Protein AF-K1S0N9-F1 (afdb_monomer)

Sequence (231 aa):
MTNVKKFTAKVTALLLALSLALLSVPQVSFTVFADDDLGSVRVIVENTTFTEAVSGGEAPAWTGTKVDKWVSLDKTSSAMTCIKDAIESSGFTQLGADDGYISEIAGLAAFDGGSMSGWMGTLNDWFTNEGLTAYTVANGKLASGDEIRMQYTVDWGADLGNDWSGTDTSLKAISSDYGTLSPEFSAKTYNYTLTVPFGTKSINFRPTALNKKFKTVSKIGDKTLSLTKPT

Solvent-accessible surface area (backbone atoms only — not comparable to full-atom values): 13428 Å² total; per-residue (Å²): 126,70,68,60,59,57,51,52,52,53,52,53,51,51,53,52,52,51,56,57,54,68,70,68,55,79,82,75,77,75,76,71,70,73,71,74,83,50,48,32,29,39,37,34,33,34,23,82,63,45,77,58,52,47,95,95,51,57,58,54,68,60,62,46,74,80,42,80,43,76,38,76,44,51,74,83,36,22,52,35,54,46,47,48,50,49,40,48,78,67,77,41,54,73,38,41,51,92,78,60,49,55,48,28,50,62,80,39,44,46,41,60,58,37,96,46,17,31,67,44,62,25,55,47,55,10,49,59,97,58,60,47,63,77,25,17,38,75,77,65,68,35,57,49,19,40,40,36,36,42,33,43,24,49,48,80,33,43,85,74,32,37,44,93,86,62,83,62,79,49,53,66,46,72,47,56,82,62,54,52,62,42,64,73,87,48,79,89,61,90,74,73,46,71,56,60,66,90,85,71,85,79,77,42,76,50,62,32,37,50,22,15,65,42,75,61,84,52,65,63,86,92,44,73,63,63,45,68,83,86,128

Radius of gyration: 27.65 Å; Cα contacts (8 Å, |Δi|>4): 414; chains: 1; bounding box: 89×51×69 Å

pLDDT: mean 88.98, std 15.89, range [45.59, 98.88]

Nearest PDB structures (foldseek):
  4a90-assembly1_A  TM=3.275E-01  e=1.365E+00  Mus musculus
  4a6q-assembly1_A  TM=3.449E-01  e=1.283E+00  Mus musculus
  6tmg-assembly1_o  TM=2.961E-01  e=6.059E+00  Toxoplasma gondii GT1

Structure (mmCIF, N/CA/C/O backbone):
data_AF-K1S0N9-F1
#
_entry.id   AF-K1S0N9-F1
#
loop_
_atom_site.group_PDB
_atom_site.id
_atom_site.type_symbol
_atom_site.label_atom_id
_atom_site.label_alt_id
_atom_site.label_comp_id
_atom_site.label_asym_id
_atom_site.label_entity_id
_atom_site.label_seq_id
_atom_site.pdbx_PDB_ins_code
_atom_site.Cartn_x
_atom_site.Cartn_y
_atom_site.Cartn_z
_atom_site.occupancy
_atom_site.B_iso_or_equiv
_atom_site.auth_seq_id
_atom_site.auth_comp_id
_atom_site.auth_asym_id
_atom_site.auth_atom_id
_atom_site.pdbx_PDB_model_num
ATOM 1 N N . MET A 1 1 ? -66.044 -27.863 -45.704 1.00 52.34 1 MET A N 1
ATOM 2 C CA . MET A 1 1 ? -65.797 -27.71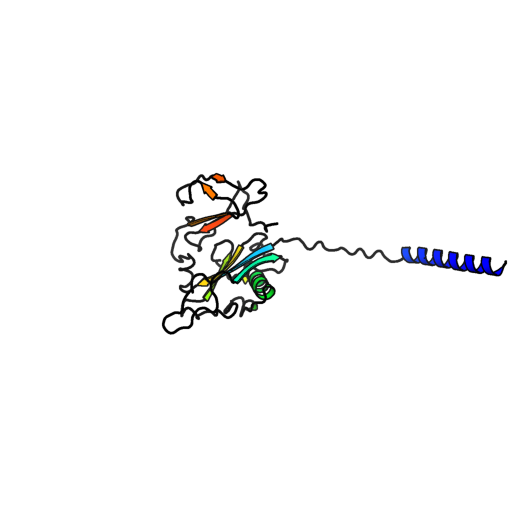9 -44.244 1.00 52.34 1 MET A CA 1
ATOM 3 C C . MET A 1 1 ? -64.956 -28.848 -43.619 1.00 52.34 1 MET A C 1
ATOM 5 O O . MET A 1 1 ? -64.531 -28.714 -42.479 1.00 52.34 1 MET A O 1
ATOM 9 N N . THR A 1 2 ? -64.651 -29.935 -44.337 1.00 53.44 2 THR A N 1
ATOM 10 C CA . THR A 1 2 ? -63.992 -31.143 -43.790 1.00 53.44 2 THR A CA 1
ATOM 11 C C . THR A 1 2 ? -62.460 -31.058 -43.705 1.00 53.44 2 THR A C 1
ATOM 13 O O . THR A 1 2 ? -61.864 -31.650 -42.809 1.00 53.44 2 THR A O 1
ATOM 16 N N . ASN A 1 3 ? -61.814 -30.289 -44.592 1.00 47.12 3 ASN A N 1
ATOM 17 C CA . ASN A 1 3 ? -60.349 -30.153 -44.626 1.00 47.12 3 ASN A CA 1
ATOM 18 C C . ASN A 1 3 ? -59.791 -29.231 -43.529 1.00 47.12 3 ASN A C 1
ATOM 20 O O . ASN A 1 3 ? -58.724 -29.509 -42.992 1.00 47.12 3 ASN A O 1
ATOM 24 N N . VAL A 1 4 ? -60.540 -28.198 -43.125 1.00 49.84 4 VAL A N 1
ATOM 25 C CA . VAL A 1 4 ? -60.121 -27.261 -42.066 1.00 49.84 4 VAL A CA 1
ATOM 26 C C . VAL A 1 4 ? -60.069 -27.963 -40.704 1.00 49.84 4 VAL A C 1
ATOM 28 O O . VAL A 1 4 ? -59.056 -27.879 -40.023 1.00 49.84 4 VAL A O 1
ATOM 31 N N . LYS A 1 5 ? -61.084 -28.773 -40.356 1.00 46.25 5 LYS A N 1
ATOM 32 C CA . LYS A 1 5 ? -61.108 -29.537 -39.090 1.00 46.25 5 LYS A CA 1
ATOM 33 C C . LYS A 1 5 ? -59.943 -30.530 -38.955 1.00 46.25 5 LYS A C 1
ATOM 35 O O . LYS A 1 5 ? -59.403 -30.686 -37.864 1.00 46.25 5 LYS A O 1
ATOM 40 N N . LYS A 1 6 ? -59.527 -31.180 -40.053 1.00 47.53 6 LYS A N 1
ATOM 41 C CA . LYS A 1 6 ? -58.373 -32.103 -40.056 1.00 47.53 6 LYS A CA 1
ATOM 42 C C . LYS A 1 6 ? -57.036 -31.374 -39.894 1.00 47.53 6 LYS A C 1
ATOM 44 O O . LYS A 1 6 ? -56.119 -31.941 -39.308 1.00 47.53 6 LYS A O 1
ATOM 49 N N . PHE A 1 7 ? -56.923 -30.144 -40.395 1.00 48.94 7 PHE A N 1
ATOM 50 C CA . PHE A 1 7 ? -55.716 -29.330 -40.249 1.00 48.94 7 PHE A CA 1
ATOM 51 C C . PHE A 1 7 ? -55.567 -28.818 -38.812 1.00 48.94 7 PHE A C 1
ATOM 53 O O . PHE A 1 7 ? -54.507 -28.981 -38.215 1.00 48.94 7 PHE A O 1
ATOM 60 N N . THR A 1 8 ? -56.651 -28.317 -38.210 1.00 52.59 8 THR A N 1
ATOM 61 C CA . THR A 1 8 ? -56.647 -27.865 -36.811 1.00 52.59 8 THR A CA 1
ATOM 62 C C . THR A 1 8 ? -56.313 -29.011 -35.855 1.00 52.59 8 THR A C 1
ATOM 64 O O . THR A 1 8 ? -55.439 -28.850 -35.016 1.00 52.59 8 THR A O 1
ATOM 67 N N . ALA A 1 9 ? -56.896 -30.203 -36.044 1.00 53.75 9 ALA A N 1
ATOM 68 C CA . ALA A 1 9 ? -56.598 -31.368 -35.205 1.00 53.75 9 ALA A CA 1
ATOM 69 C C . ALA A 1 9 ? -55.127 -31.829 -35.287 1.00 53.75 9 ALA A C 1
ATOM 71 O O . ALA A 1 9 ? -54.550 -32.219 -34.273 1.00 53.75 9 ALA A O 1
ATOM 72 N N . LYS A 1 10 ? -54.494 -31.748 -36.470 1.00 52.75 10 LYS A N 1
ATOM 73 C CA . LYS A 1 10 ? -53.063 -32.068 -36.639 1.00 52.75 10 LYS A CA 1
ATOM 74 C C . LYS A 1 10 ? -52.154 -31.041 -35.962 1.00 52.75 10 LYS A C 1
ATOM 76 O O . LYS A 1 10 ? -51.153 -31.430 -35.372 1.00 52.75 10 LYS A O 1
ATOM 81 N N . VAL A 1 11 ? -52.514 -29.758 -36.005 1.00 54.47 11 VAL A N 1
ATOM 82 C CA . VAL A 1 11 ? -51.757 -28.677 -35.351 1.00 54.47 11 VAL A CA 1
ATOM 83 C C . VAL A 1 11 ? -51.885 -28.760 -33.826 1.00 54.47 11 VAL A C 1
ATOM 85 O O . VAL A 1 11 ? -50.883 -28.636 -33.129 1.00 54.47 11 VAL A O 1
ATOM 88 N N . THR A 1 12 ? -53.075 -29.062 -33.294 1.00 54.59 12 THR A N 1
ATOM 89 C CA . THR A 1 12 ? -53.274 -29.236 -31.844 1.00 54.59 12 THR A CA 1
ATOM 90 C C . THR A 1 12 ? -52.551 -30.475 -31.306 1.00 54.59 12 THR A C 1
ATOM 92 O O . THR A 1 12 ? -51.966 -30.412 -30.229 1.00 54.59 12 THR A O 1
ATOM 95 N N . ALA A 1 13 ? -52.518 -31.580 -32.063 1.00 56.56 13 ALA A N 1
ATOM 96 C CA . ALA A 1 13 ? -51.754 -32.772 -31.687 1.00 56.56 13 ALA A CA 1
ATOM 97 C C . ALA A 1 13 ? -50.234 -32.529 -31.707 1.00 56.56 13 ALA A C 1
ATOM 99 O O . ALA A 1 13 ? -49.529 -33.012 -30.824 1.00 56.56 13 ALA A O 1
ATOM 100 N N . LEU A 1 14 ? -49.732 -31.745 -32.670 1.00 52.19 14 LEU A N 1
ATOM 101 C CA . LEU A 1 14 ? -48.314 -31.382 -32.741 1.00 52.19 14 LEU A CA 1
ATOM 102 C C . LEU A 1 14 ? -47.906 -30.451 -31.586 1.00 52.19 14 LEU A C 1
ATOM 104 O O . LEU A 1 14 ? -46.840 -30.633 -31.011 1.00 52.19 14 LEU A O 1
ATOM 108 N N . LEU A 1 15 ? -48.775 -29.509 -31.199 1.00 56.34 15 LEU A N 1
ATOM 109 C CA . LEU A 1 15 ? -48.573 -28.631 -30.038 1.00 56.34 15 LEU A CA 1
ATOM 110 C C . LEU A 1 15 ? -48.583 -29.398 -28.707 1.00 56.34 15 LEU A C 1
ATOM 112 O O . LEU A 1 15 ? -47.758 -29.103 -27.846 1.00 56.34 15 LEU A O 1
ATOM 116 N N . LEU A 1 16 ? -49.455 -30.403 -28.550 1.00 56.66 16 LEU A N 1
ATOM 117 C CA . LEU A 1 16 ? -49.441 -31.276 -27.368 1.00 56.66 16 LEU A CA 1
ATOM 118 C C . LEU A 1 16 ? -48.193 -32.172 -27.327 1.00 56.66 16 LEU A C 1
ATOM 120 O O . LEU A 1 16 ? -47.609 -32.372 -26.268 1.00 56.66 16 LEU A O 1
ATOM 124 N N . ALA A 1 17 ? -47.760 -32.707 -28.471 1.00 56.28 17 ALA A N 1
ATOM 125 C CA . ALA A 1 17 ? -46.551 -33.527 -28.538 1.00 56.28 17 ALA A CA 1
ATOM 126 C C . ALA A 1 17 ? -45.282 -32.708 -28.239 1.00 56.28 17 ALA A C 1
ATOM 128 O O . ALA A 1 17 ? -44.379 -33.201 -27.567 1.00 56.28 17 ALA A O 1
ATOM 129 N N . LEU A 1 18 ? -45.230 -31.444 -28.679 1.00 53.56 18 LEU A N 1
ATOM 130 C CA . LEU A 1 18 ? -44.115 -30.543 -28.387 1.00 53.56 18 LEU A CA 1
ATOM 131 C C . LEU A 1 18 ? -44.089 -30.126 -26.907 1.00 53.56 18 LEU A C 1
ATOM 133 O O . LEU A 1 18 ? -43.013 -30.062 -26.317 1.00 53.56 18 LEU A O 1
ATOM 137 N N . SER A 1 19 ? -45.253 -29.903 -26.282 1.00 58.25 19 SER A N 1
ATOM 138 C CA . SER A 1 19 ? -45.329 -29.568 -24.853 1.00 58.25 19 SER A CA 1
ATOM 139 C C . SER A 1 19 ? -44.958 -30.745 -23.944 1.00 58.25 19 SER A C 1
ATOM 141 O O . SER A 1 19 ? -44.309 -30.538 -22.922 1.00 58.25 19 SER A O 1
ATOM 143 N N . LEU A 1 20 ? -45.280 -31.981 -24.340 1.00 58.00 20 LEU A N 1
ATOM 144 C CA . LEU A 1 20 ? -44.835 -33.198 -23.650 1.00 58.00 20 LEU A CA 1
ATOM 145 C C . LEU A 1 20 ? -43.327 -33.464 -23.832 1.00 58.00 20 LEU A C 1
ATOM 147 O O . LEU A 1 20 ? -42.682 -33.926 -22.895 1.00 58.00 20 LEU A O 1
ATOM 151 N N . ALA A 1 21 ? -42.741 -33.119 -24.984 1.00 57.09 21 ALA A N 1
ATOM 152 C CA . ALA A 1 21 ? -41.298 -33.252 -25.226 1.00 57.09 21 ALA A CA 1
ATOM 153 C C . ALA A 1 21 ? -40.448 -32.213 -24.460 1.00 57.09 21 ALA A C 1
ATOM 155 O O . ALA A 1 21 ? -39.313 -32.496 -24.080 1.00 57.09 21 ALA A O 1
ATOM 156 N N . LEU A 1 22 ? -40.998 -31.027 -24.172 1.00 55.34 22 LEU A N 1
ATOM 157 C CA . LEU A 1 22 ? -40.361 -30.009 -23.320 1.00 55.34 22 LEU A CA 1
ATOM 158 C C . LEU A 1 22 ? -40.337 -30.393 -21.828 1.00 55.34 22 LEU A C 1
ATOM 160 O O . LEU A 1 22 ? -39.560 -29.827 -21.066 1.00 55.34 22 LEU A O 1
ATOM 164 N N . LEU A 1 23 ? -41.151 -31.367 -21.407 1.00 53.59 23 LEU A N 1
ATOM 165 C CA . LEU A 1 23 ? -41.141 -31.916 -20.045 1.00 53.59 23 LEU A CA 1
ATOM 166 C C . LEU A 1 23 ? -40.140 -33.072 -19.873 1.00 53.59 23 LEU A C 1
ATOM 168 O O . LEU A 1 23 ? -39.855 -33.456 -18.742 1.00 53.59 23 LEU A O 1
ATOM 172 N N . SER A 1 24 ? -39.594 -33.621 -20.968 1.00 53.09 24 SER A N 1
ATOM 173 C CA . SER A 1 24 ? -38.631 -34.733 -20.942 1.00 53.09 24 SER A CA 1
ATOM 174 C C . SER A 1 24 ? -37.174 -34.304 -21.127 1.00 53.09 24 SER A C 1
ATOM 176 O O . SER A 1 24 ? -36.305 -35.164 -21.271 1.00 53.09 24 SER A O 1
ATOM 178 N N . VAL A 1 25 ? -36.882 -33.000 -21.154 1.00 61.53 25 VAL A N 1
ATOM 179 C CA . VAL A 1 25 ? -35.494 -32.534 -21.067 1.00 61.53 25 VAL A CA 1
ATOM 180 C C . VAL A 1 25 ? -35.052 -32.746 -19.618 1.00 61.53 25 VAL A C 1
ATOM 182 O O . VAL A 1 25 ? -35.728 -32.230 -18.721 1.00 61.53 25 VAL A O 1
ATOM 185 N N . PRO A 1 26 ? -33.973 -33.502 -19.341 1.00 53.41 26 PRO A N 1
ATOM 186 C CA . PRO A 1 26 ? -33.430 -33.557 -17.993 1.00 53.41 26 PRO A CA 1
ATOM 187 C C . PRO A 1 26 ? -33.189 -32.119 -17.537 1.00 53.41 26 PRO A C 1
ATOM 189 O O . PRO A 1 26 ? -32.519 -31.353 -18.230 1.00 53.41 26 PRO A O 1
ATOM 192 N N . GLN A 1 27 ? -33.797 -31.741 -16.411 1.00 55.78 27 GLN A N 1
ATOM 193 C CA . GLN A 1 27 ? -33.514 -30.477 -15.747 1.00 55.78 27 GLN A CA 1
ATOM 194 C C . GLN A 1 27 ? -32.028 -30.507 -15.392 1.00 55.78 27 GLN A C 1
ATOM 196 O O . GLN A 1 27 ? -31.623 -31.125 -14.409 1.00 55.78 27 GLN A O 1
ATOM 201 N N . VAL A 1 28 ? -31.196 -29.918 -16.247 1.00 50.00 28 VAL A N 1
ATOM 202 C CA . VAL A 1 28 ? -29.805 -29.646 -15.914 1.00 50.00 28 VAL A CA 1
ATOM 203 C C . VAL A 1 28 ? -29.875 -28.571 -14.846 1.00 50.00 28 VAL A C 1
ATOM 205 O O . VAL A 1 28 ? -30.099 -27.398 -15.137 1.00 50.00 28 VAL A O 1
ATOM 208 N N . SER A 1 29 ? -29.775 -28.993 -13.590 1.00 52.91 29 SER A N 1
ATOM 209 C CA . SER A 1 29 ? -29.525 -28.086 -12.486 1.00 52.91 29 SER A CA 1
ATOM 210 C C . SER A 1 29 ? -28.189 -27.418 -12.772 1.00 52.91 29 SER A C 1
ATOM 212 O O . SER A 1 29 ? -27.131 -27.991 -12.520 1.00 52.91 29 SER A O 1
ATOM 214 N N . PHE A 1 30 ? -28.221 -26.214 -13.335 1.00 45.59 30 PHE A N 1
ATOM 215 C CA . PHE A 1 30 ? -27.086 -25.320 -13.231 1.00 45.59 30 PHE A CA 1
ATOM 216 C C . PHE A 1 30 ? -27.007 -24.946 -11.756 1.00 45.59 30 PHE A C 1
ATOM 218 O O . PHE A 1 30 ? -27.681 -24.028 -11.294 1.00 45.59 30 PHE A O 1
ATOM 225 N N . THR A 1 31 ? -26.213 -25.685 -10.987 1.00 46.66 31 THR A N 1
ATOM 226 C CA . THR A 1 31 ? -25.586 -25.095 -9.813 1.00 46.66 31 THR A CA 1
ATOM 227 C C . THR A 1 31 ? -24.736 -23.954 -10.346 1.00 46.66 31 THR A C 1
ATOM 229 O O . THR A 1 31 ? -23.607 -24.153 -10.787 1.00 46.66 31 THR A O 1
ATOM 232 N N . VAL A 1 32 ? -25.315 -22.755 -10.366 1.00 45.84 32 VAL A N 1
ATOM 233 C CA . VAL A 1 32 ? -24.531 -21.535 -10.258 1.00 45.84 32 VAL A CA 1
ATOM 234 C C . VAL A 1 32 ? -23.839 -21.699 -8.917 1.00 45.84 32 VAL A C 1
ATOM 236 O O . VAL A 1 32 ? -24.478 -21.591 -7.871 1.00 45.84 32 VAL A O 1
ATOM 239 N N . PHE A 1 33 ? -22.570 -22.102 -8.938 1.00 47.72 33 PHE A N 1
ATOM 240 C CA . PHE A 1 33 ? -21.731 -21.905 -7.773 1.00 47.72 33 PHE A CA 1
ATOM 241 C C . PHE A 1 33 ? -21.847 -20.413 -7.494 1.00 47.72 33 PHE A C 1
ATOM 243 O O . PHE A 1 33 ? -21.511 -19.605 -8.361 1.00 47.72 33 PHE A O 1
ATOM 250 N N . ALA A 1 34 ? -22.442 -20.049 -6.356 1.00 49.78 34 ALA A N 1
ATOM 251 C CA . ALA A 1 34 ? -22.190 -18.730 -5.821 1.00 49.78 34 ALA A CA 1
ATOM 252 C C . ALA A 1 34 ? -20.666 -18.642 -5.792 1.00 49.78 34 ALA A C 1
ATOM 254 O O . ALA A 1 34 ? -20.026 -19.475 -5.146 1.00 49.78 34 ALA A O 1
ATOM 255 N N . ASP A 1 35 ? -20.101 -17.759 -6.613 1.00 56.41 35 ASP A N 1
ATOM 256 C CA . ASP A 1 35 ? -18.725 -17.347 -6.412 1.00 56.41 35 ASP A CA 1
ATOM 257 C C . ASP A 1 35 ? -18.673 -16.974 -4.934 1.00 56.41 35 ASP A C 1
ATOM 259 O O . ASP A 1 35 ? -19.544 -16.226 -4.470 1.00 56.41 35 ASP A O 1
ATOM 263 N N . ASP A 1 36 ? -17.813 -17.639 -4.161 1.00 70.62 36 ASP A N 1
ATOM 264 C CA . ASP A 1 36 ? -17.685 -17.276 -2.758 1.00 70.62 36 ASP A CA 1
ATOM 265 C C . ASP A 1 36 ? -17.314 -15.793 -2.808 1.00 70.62 36 ASP A C 1
ATOM 267 O O . ASP A 1 36 ? -16.261 -15.461 -3.341 1.00 70.62 36 ASP A O 1
ATOM 271 N N . ASP A 1 37 ? -18.202 -14.890 -2.383 1.00 87.00 37 ASP A N 1
ATOM 272 C CA . ASP A 1 37 ? -17.884 -13.465 -2.365 1.00 87.00 37 ASP A CA 1
ATOM 273 C C . ASP A 1 37 ? -16.821 -13.280 -1.283 1.00 87.00 37 ASP A C 1
ATOM 275 O O . ASP A 1 37 ? -17.114 -13.101 -0.099 1.00 87.00 37 ASP A O 1
ATOM 279 N N . LEU A 1 38 ? -15.561 -13.428 -1.692 1.00 93.94 38 LEU A N 1
ATOM 280 C CA . LEU A 1 38 ? -14.392 -13.292 -0.835 1.00 93.94 38 LEU A CA 1
ATOM 281 C C . LEU A 1 38 ? -14.082 -11.820 -0.561 1.00 93.94 38 LEU A C 1
ATOM 283 O O . LEU A 1 38 ? -13.099 -11.523 0.117 1.00 93.94 38 LEU A O 1
ATOM 287 N N . GLY A 1 39 ? -14.917 -10.906 -1.065 1.00 95.62 39 GLY A N 1
ATOM 288 C CA . GLY A 1 39 ? -14.776 -9.474 -0.936 1.00 95.62 39 GLY A CA 1
ATOM 289 C C . GLY A 1 39 ? -13.633 -8.925 -1.779 1.00 95.62 39 GLY A C 1
ATOM 290 O O . GLY A 1 39 ? -13.356 -9.376 -2.890 1.00 95.62 39 GLY A O 1
ATOM 291 N N . SER A 1 40 ? -12.987 -7.881 -1.270 1.00 97.56 40 SER A N 1
ATOM 292 C CA . SER A 1 40 ? -11.972 -7.145 -2.024 1.00 97.56 40 SER A CA 1
ATOM 293 C C . SER A 1 40 ? -10.927 -6.530 -1.111 1.00 97.56 40 SER A C 1
ATOM 295 O O . SER A 1 40 ? -11.228 -6.196 0.035 1.00 97.56 40 SER A O 1
ATOM 297 N N . VAL A 1 41 ? -9.729 -6.322 -1.642 1.00 98.62 41 VAL A N 1
ATOM 298 C CA . VAL A 1 41 ? -8.647 -5.571 -0.993 1.00 98.62 41 VAL A CA 1
ATOM 299 C C . VAL A 1 41 ? -8.489 -4.214 -1.650 1.00 98.62 41 VAL A C 1
ATOM 301 O O . VAL A 1 41 ? -8.826 -4.045 -2.823 1.00 98.62 41 VAL A O 1
ATOM 304 N N . ARG A 1 42 ? -7.970 -3.236 -0.914 1.00 98.44 42 ARG A N 1
ATOM 305 C CA . ARG A 1 42 ? -7.602 -1.937 -1.478 1.00 98.44 42 ARG A CA 1
ATOM 306 C C . ARG A 1 42 ? -6.122 -1.950 -1.825 1.00 98.44 42 ARG A C 1
ATOM 308 O O . ARG A 1 42 ? -5.298 -2.172 -0.948 1.00 98.44 42 ARG A O 1
ATOM 315 N N . VAL A 1 43 ? -5.783 -1.690 -3.079 1.00 98.88 43 VAL A N 1
ATOM 316 C CA . VAL A 1 43 ? -4.405 -1.584 -3.556 1.00 98.88 43 VAL A CA 1
ATOM 317 C C . VAL A 1 43 ? -4.089 -0.132 -3.873 1.00 98.88 43 VAL A C 1
ATOM 319 O O . VAL A 1 43 ? -4.806 0.505 -4.645 1.00 98.88 43 VAL A O 1
ATOM 322 N N . ILE A 1 44 ? -2.996 0.369 -3.306 1.00 98.81 44 ILE A N 1
ATOM 323 C CA . ILE A 1 44 ? -2.464 1.705 -3.570 1.00 98.81 44 ILE A CA 1
ATOM 324 C C . ILE A 1 44 ? -1.050 1.566 -4.131 1.00 98.81 44 ILE A C 1
ATOM 326 O O . ILE A 1 44 ? -0.233 0.817 -3.600 1.00 98.81 44 ILE A O 1
ATOM 330 N N . VAL A 1 45 ? -0.757 2.298 -5.201 1.00 98.88 45 VAL A N 1
ATOM 331 C CA . VAL A 1 45 ? 0.579 2.403 -5.792 1.00 98.88 45 VAL A CA 1
ATOM 332 C C . VAL A 1 45 ? 0.985 3.866 -5.785 1.00 98.88 45 VAL A C 1
ATOM 334 O O . VAL A 1 45 ? 0.290 4.700 -6.371 1.00 98.88 45 VAL A O 1
ATOM 337 N N . GLU A 1 46 ? 2.092 4.189 -5.124 1.00 98.75 46 GLU A N 1
ATOM 338 C CA . GLU A 1 46 ? 2.496 5.574 -4.894 1.00 98.75 46 GLU A CA 1
ATOM 339 C C . GLU A 1 46 ? 4.014 5.789 -4.914 1.00 98.75 46 GLU A C 1
ATOM 341 O O . GLU A 1 46 ? 4.804 4.918 -4.554 1.00 98.75 46 GLU A O 1
ATOM 346 N N . ASN A 1 47 ? 4.405 6.993 -5.325 1.00 98.62 47 ASN A N 1
ATOM 347 C CA . ASN A 1 47 ? 5.759 7.517 -5.243 1.00 98.62 47 ASN A CA 1
ATOM 348 C C . ASN A 1 47 ? 5.694 8.895 -4.580 1.00 98.62 47 ASN A C 1
ATOM 350 O O . ASN A 1 47 ? 5.398 9.906 -5.220 1.00 98.62 47 ASN A O 1
ATOM 354 N N . THR A 1 48 ? 5.932 8.922 -3.276 1.00 97.56 48 THR A N 1
ATOM 355 C CA . THR A 1 48 ? 5.906 10.142 -2.457 1.00 97.56 48 THR A CA 1
ATOM 356 C C . THR A 1 48 ? 7.284 10.510 -1.908 1.00 97.56 48 THR A C 1
ATOM 358 O O . THR A 1 48 ? 7.419 11.555 -1.277 1.00 97.56 48 THR A O 1
ATOM 361 N N . THR A 1 49 ? 8.296 9.675 -2.159 1.00 97.38 49 THR A N 1
ATOM 362 C CA . THR A 1 49 ? 9.660 9.800 -1.623 1.00 97.38 49 THR A CA 1
ATOM 363 C C . THR A 1 49 ? 10.647 10.285 -2.682 1.00 97.38 49 THR A C 1
ATOM 365 O O . THR A 1 49 ? 11.463 11.159 -2.403 1.00 97.38 49 THR A O 1
ATOM 368 N N . PHE A 1 50 ? 10.545 9.786 -3.918 1.00 97.44 50 PHE A N 1
ATOM 369 C CA . PHE A 1 50 ? 11.364 10.228 -5.041 1.00 97.44 50 PHE A CA 1
ATOM 370 C C . PHE A 1 50 ? 10.612 11.304 -5.823 1.00 97.44 50 PHE A C 1
ATOM 372 O O . PHE A 1 50 ? 9.853 11.000 -6.741 1.00 97.44 50 PHE A O 1
ATOM 379 N N . THR A 1 51 ? 10.765 12.567 -5.421 1.00 96.31 51 THR A N 1
ATOM 380 C CA . THR A 1 51 ? 9.970 13.688 -5.960 1.00 96.31 51 THR A CA 1
ATOM 381 C C . THR A 1 51 ? 10.729 14.615 -6.904 1.00 96.31 51 THR A C 1
ATOM 383 O O . THR A 1 51 ? 10.115 15.439 -7.577 1.00 96.31 51 THR A O 1
ATOM 386 N N . GLU A 1 52 ? 12.049 14.493 -6.961 1.00 93.50 52 GLU A N 1
ATOM 387 C CA . GLU A 1 52 ? 12.938 15.316 -7.778 1.00 93.50 52 GLU A CA 1
ATOM 388 C C . GLU A 1 52 ? 14.136 14.490 -8.244 1.00 93.50 52 GLU A C 1
ATOM 390 O O . GLU A 1 52 ? 14.404 13.430 -7.688 1.00 93.50 52 GLU A O 1
ATOM 395 N N . ALA A 1 53 ? 14.843 14.962 -9.270 1.00 91.00 53 ALA A N 1
ATOM 396 C CA . ALA A 1 53 ? 16.009 14.264 -9.799 1.00 91.00 53 ALA A CA 1
ATOM 397 C C . ALA A 1 53 ? 17.123 14.139 -8.748 1.00 91.00 53 ALA A C 1
ATOM 399 O O . ALA A 1 53 ? 17.455 15.102 -8.053 1.00 91.00 53 ALA A O 1
ATOM 400 N N . VAL A 1 54 ? 17.757 12.966 -8.685 1.00 84.06 54 VAL A N 1
ATOM 401 C CA . VAL A 1 54 ? 19.010 12.798 -7.940 1.00 84.06 54 VAL A CA 1
ATOM 402 C C . VAL A 1 54 ? 20.169 13.451 -8.699 1.00 84.06 54 VAL A C 1
ATOM 404 O O . VAL A 1 54 ? 20.122 13.607 -9.917 1.00 84.06 54 VAL A O 1
ATOM 407 N N . SER A 1 55 ? 21.234 13.844 -7.996 1.00 83.00 55 SER A N 1
ATOM 408 C CA . SER A 1 55 ? 22.396 14.484 -8.630 1.00 83.00 55 SER A CA 1
ATOM 409 C C . SER A 1 55 ? 22.995 13.596 -9.729 1.00 83.00 55 SER A C 1
ATOM 411 O O . SER A 1 55 ? 23.508 12.514 -9.446 1.00 83.00 55 SER A O 1
ATOM 413 N N . GLY A 1 56 ? 22.928 14.062 -10.980 1.00 80.06 56 GLY A N 1
ATOM 414 C CA . GLY A 1 56 ? 23.397 13.315 -12.151 1.00 80.06 56 GLY A CA 1
ATOM 415 C C . GLY A 1 56 ? 22.447 12.217 -12.650 1.00 80.06 56 GLY A C 1
ATOM 416 O O . GLY A 1 56 ? 22.851 11.449 -13.520 1.00 80.06 56 GLY A O 1
ATOM 417 N N . GLY A 1 57 ? 21.224 12.136 -12.118 1.00 84.56 57 GLY A N 1
ATOM 418 C CA . GLY A 1 57 ? 20.157 11.251 -12.586 1.00 84.56 57 GLY A CA 1
ATOM 419 C C . GLY A 1 57 ? 18.978 12.012 -13.194 1.00 84.56 57 GLY A C 1
ATOM 420 O O . GLY A 1 57 ? 18.962 13.243 -13.247 1.00 84.56 57 GLY A O 1
ATOM 421 N N . GLU A 1 58 ? 17.987 11.255 -13.653 1.00 89.25 58 GLU A N 1
ATOM 422 C CA . GLU A 1 58 ? 16.742 11.786 -14.207 1.00 89.25 58 GLU A CA 1
ATOM 423 C C . GLU A 1 58 ? 15.709 12.049 -1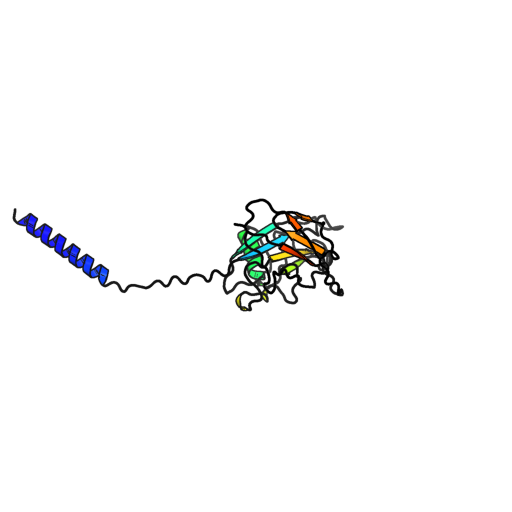3.102 1.00 89.25 58 GLU A C 1
ATOM 425 O O . GLU A 1 58 ? 15.788 11.515 -11.993 1.00 89.25 58 GLU A O 1
ATOM 430 N N . ALA A 1 59 ? 14.723 12.895 -13.403 1.00 95.38 59 ALA A N 1
ATOM 431 C CA . ALA A 1 59 ? 13.550 13.056 -12.550 1.00 95.38 59 ALA A CA 1
ATOM 432 C C . ALA A 1 59 ? 12.699 11.767 -12.550 1.00 95.38 59 ALA A C 1
ATOM 434 O O . ALA A 1 59 ? 12.707 11.034 -13.542 1.00 95.38 59 ALA A O 1
ATOM 435 N N . PRO A 1 60 ? 11.919 11.497 -11.484 1.00 97.25 60 PRO A N 1
ATOM 436 C CA . PRO A 1 60 ? 10.999 10.363 -11.463 1.00 97.25 60 PRO A CA 1
ATOM 437 C C . PRO A 1 60 ? 10.025 10.414 -12.645 1.00 97.25 60 PRO A C 1
ATOM 439 O O . PRO A 1 60 ? 9.463 11.469 -12.949 1.00 97.25 60 PRO A O 1
ATOM 442 N N . ALA A 1 61 ? 9.729 9.258 -13.245 1.00 97.81 61 ALA A N 1
ATOM 443 C CA . ALA A 1 61 ? 8.738 9.160 -14.320 1.00 97.81 61 ALA A CA 1
ATOM 444 C C . ALA A 1 61 ? 7.342 9.667 -13.903 1.00 97.81 61 ALA A C 1
ATOM 446 O O . ALA A 1 61 ? 6.544 10.090 -14.742 1.00 97.81 61 ALA A O 1
ATOM 447 N N . TRP A 1 62 ? 7.025 9.613 -12.606 1.00 98.44 62 TRP A N 1
ATOM 448 C CA . TRP A 1 62 ? 5.807 10.163 -12.019 1.00 98.44 62 TRP A CA 1
ATOM 449 C C . TRP A 1 62 ? 5.940 10.288 -10.495 1.00 98.44 62 TRP A C 1
ATOM 451 O O . TRP A 1 62 ? 6.726 9.578 -9.874 1.00 98.44 62 TRP A O 1
ATOM 461 N N . THR A 1 63 ? 5.135 11.160 -9.886 1.00 98.38 63 THR A N 1
ATOM 462 C CA . THR A 1 63 ? 5.037 11.349 -8.427 1.00 98.38 63 THR A CA 1
ATOM 463 C C . THR A 1 63 ? 3.576 11.270 -7.971 1.00 98.38 63 THR A C 1
ATOM 465 O O . THR A 1 63 ? 2.652 11.320 -8.787 1.00 98.38 63 THR A O 1
ATOM 468 N N . GLY A 1 64 ? 3.352 11.133 -6.664 1.00 98.50 64 GLY A N 1
ATOM 469 C CA . GLY A 1 64 ? 2.025 11.029 -6.058 1.00 98.50 64 GLY A CA 1
ATOM 470 C C . GLY A 1 64 ? 1.440 9.617 -6.128 1.00 98.50 64 GLY A C 1
ATOM 471 O O . GLY A 1 64 ? 2.169 8.628 -6.138 1.00 98.50 64 GLY A O 1
ATOM 472 N N . THR A 1 65 ? 0.112 9.514 -6.143 1.00 98.56 65 THR A N 1
ATOM 473 C CA . THR A 1 65 ? -0.606 8.234 -6.223 1.00 98.56 65 THR A CA 1
ATOM 474 C C . THR A 1 65 ? -0.920 7.896 -7.677 1.00 98.56 65 THR A C 1
ATOM 476 O O . THR A 1 65 ? -1.607 8.653 -8.361 1.00 98.56 65 THR A O 1
ATOM 479 N N . LYS A 1 66 ? -0.440 6.742 -8.144 1.00 98.38 66 LYS A N 1
ATOM 480 C CA . LYS A 1 66 ? -0.674 6.240 -9.504 1.00 98.38 66 LYS A CA 1
ATOM 481 C C . LYS A 1 66 ? -1.926 5.376 -9.599 1.00 98.38 66 LYS A C 1
ATOM 483 O O . LYS A 1 66 ? -2.658 5.464 -10.579 1.00 98.38 66 LYS A O 1
ATOM 488 N N . VAL A 1 67 ? -2.155 4.547 -8.582 1.00 98.75 67 VAL A N 1
ATOM 489 C CA . VAL A 1 67 ? -3.303 3.638 -8.474 1.00 98.75 67 VAL A CA 1
ATOM 490 C C . VAL A 1 67 ? -3.838 3.699 -7.048 1.00 98.75 67 VAL A C 1
ATOM 492 O O . VAL A 1 67 ? -3.060 3.674 -6.102 1.00 98.75 67 VAL A O 1
ATOM 495 N N . ASP A 1 68 ? -5.158 3.763 -6.899 1.00 98.25 68 ASP A N 1
ATOM 496 C CA . ASP A 1 68 ? -5.889 3.533 -5.648 1.00 98.25 68 ASP A CA 1
ATOM 497 C C . ASP A 1 68 ? -7.200 2.844 -6.023 1.00 98.25 68 ASP A C 1
ATOM 499 O O . ASP A 1 68 ? -8.108 3.461 -6.589 1.00 98.25 68 ASP A O 1
ATOM 503 N N . LYS A 1 69 ? -7.253 1.524 -5.837 1.00 97.69 69 LYS A N 1
ATOM 504 C CA . LYS A 1 69 ? -8.316 0.695 -6.402 1.00 97.69 69 LYS A CA 1
ATOM 505 C C . LYS A 1 69 ? -8.672 -0.461 -5.489 1.00 97.69 69 LYS A C 1
ATOM 507 O O . LYS A 1 69 ? -7.813 -1.083 -4.877 1.00 97.69 69 LYS A O 1
ATOM 512 N N . TRP A 1 70 ? -9.956 -0.792 -5.461 1.00 98.25 70 TRP A N 1
ATOM 513 C CA . TRP A 1 70 ? -10.433 -2.032 -4.862 1.00 98.25 70 TRP A CA 1
ATOM 514 C C . TRP A 1 70 ? -10.356 -3.175 -5.876 1.00 98.25 70 TRP A C 1
ATOM 516 O O . TRP A 1 70 ? -10.936 -3.067 -6.958 1.00 98.25 70 TRP A O 1
ATOM 526 N N . VAL A 1 71 ? -9.669 -4.256 -5.511 1.00 98.19 71 VAL A N 1
ATOM 527 C CA . VAL A 1 71 ? -9.492 -5.471 -6.318 1.00 98.19 71 VAL A CA 1
ATOM 528 C C . VAL A 1 71 ? -10.267 -6.613 -5.668 1.00 98.19 71 VAL A C 1
ATOM 530 O O . VAL A 1 71 ? -10.072 -6.887 -4.483 1.00 98.19 71 VAL A O 1
ATOM 533 N N . SER A 1 72 ? -11.178 -7.237 -6.419 1.00 97.19 72 SER A N 1
ATOM 534 C CA . SER A 1 72 ? -11.935 -8.405 -5.949 1.00 97.19 72 SER A CA 1
ATOM 535 C C . SER A 1 72 ? -11.002 -9.584 -5.692 1.00 97.19 72 SER A C 1
ATOM 537 O O . SER A 1 72 ? -10.050 -9.787 -6.440 1.00 97.19 72 SER A O 1
ATOM 539 N N . LEU A 1 73 ? -11.285 -10.355 -4.647 1.00 98.00 73 LEU A N 1
ATOM 540 C CA . LEU A 1 73 ? -10.529 -11.553 -4.304 1.00 98.00 73 LEU A CA 1
ATOM 541 C C . LEU A 1 73 ? -11.170 -12.810 -4.896 1.00 98.00 73 LEU A C 1
ATOM 543 O O . LEU A 1 73 ? -12.389 -12.942 -4.927 1.00 98.00 73 LEU A O 1
ATOM 547 N N . ASP A 1 74 ? -10.322 -13.769 -5.250 1.00 96.75 74 ASP A N 1
ATOM 548 C CA . ASP A 1 74 ? -10.676 -15.164 -5.502 1.00 96.75 74 ASP A CA 1
ATOM 549 C C . ASP A 1 74 ? -9.801 -16.118 -4.662 1.00 96.75 74 ASP A C 1
ATOM 551 O O . ASP A 1 74 ? -8.889 -15.707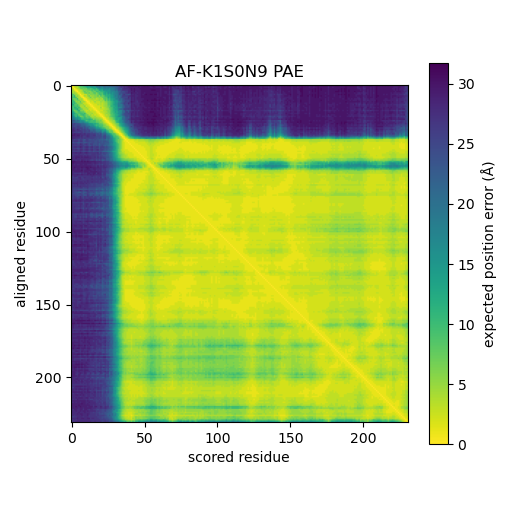 -3.939 1.00 96.75 74 ASP A O 1
ATOM 555 N N . LYS A 1 75 ? -10.061 -17.427 -4.749 1.00 96.31 75 LYS A N 1
ATOM 556 C CA . LYS A 1 75 ? -9.344 -18.452 -3.960 1.00 96.31 75 LYS A CA 1
ATOM 557 C C . LYS A 1 75 ? -7.849 -18.552 -4.278 1.00 96.31 75 LYS A C 1
ATOM 559 O O . LYS A 1 75 ? -7.100 -19.119 -3.484 1.00 96.31 75 LYS A O 1
ATOM 564 N N . THR A 1 76 ? -7.426 -18.048 -5.434 1.00 96.69 76 THR A N 1
ATOM 565 C CA . THR A 1 76 ? -6.039 -18.083 -5.915 1.00 96.69 76 THR A CA 1
ATOM 566 C C . THR A 1 76 ? -5.286 -16.782 -5.654 1.00 96.69 76 THR A C 1
ATOM 568 O O . THR A 1 76 ? -4.069 -16.730 -5.822 1.00 96.69 76 THR A O 1
ATOM 571 N N . SER A 1 77 ? -5.993 -15.751 -5.193 1.00 98.31 77 SER A N 1
ATOM 572 C CA . SER A 1 77 ? -5.447 -14.420 -4.989 1.00 98.31 77 SER A CA 1
ATOM 573 C C . SER A 1 77 ? -4.326 -14.407 -3.948 1.00 98.31 77 SER A C 1
ATOM 575 O O . SER A 1 77 ? -4.428 -14.977 -2.854 1.00 98.31 77 SER A O 1
ATOM 577 N N . SER A 1 78 ? -3.258 -13.693 -4.293 1.00 98.62 78 SER A N 1
ATOM 578 C CA . SER A 1 78 ? -2.175 -13.273 -3.407 1.00 98.62 78 SER A CA 1
ATOM 579 C C . SER A 1 78 ? -2.092 -11.749 -3.373 1.00 98.62 78 SER A C 1
ATOM 581 O O . SER A 1 78 ? -2.638 -11.073 -4.248 1.00 98.62 78 SER A O 1
ATOM 583 N N . ALA A 1 79 ? -1.379 -11.182 -2.399 1.00 98.62 79 ALA A N 1
ATOM 584 C CA . ALA A 1 79 ? -1.176 -9.738 -2.370 1.00 98.62 79 ALA A CA 1
ATOM 585 C C . ALA A 1 79 ? -0.443 -9.259 -3.639 1.00 98.62 79 ALA A C 1
ATOM 587 O O . ALA A 1 79 ? -0.790 -8.215 -4.187 1.00 98.62 79 ALA A O 1
ATOM 588 N N . MET A 1 80 ? 0.497 -10.059 -4.162 1.00 98.62 80 MET A N 1
ATOM 589 C CA . MET A 1 80 ? 1.199 -9.763 -5.416 1.00 98.62 80 MET A CA 1
ATOM 590 C C . MET A 1 80 ? 0.278 -9.796 -6.647 1.00 98.62 80 MET A C 1
ATOM 592 O O . MET A 1 80 ? 0.339 -8.883 -7.468 1.00 98.62 80 MET A O 1
ATOM 596 N N . THR A 1 81 ? -0.610 -10.790 -6.775 1.00 98.69 81 THR A N 1
ATOM 597 C CA . THR A 1 81 ? -1.558 -10.827 -7.908 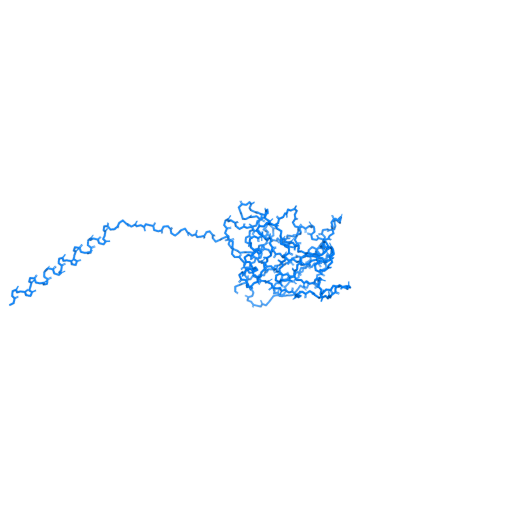1.00 98.69 81 THR A CA 1
ATOM 598 C C . THR A 1 81 ? -2.544 -9.667 -7.830 1.00 98.69 81 THR A C 1
ATOM 600 O O . THR A 1 81 ? -2.797 -9.028 -8.841 1.00 98.69 81 THR A O 1
ATOM 603 N N . CYS A 1 82 ? -3.003 -9.295 -6.628 1.00 98.81 82 CYS A N 1
ATOM 604 C CA . CYS A 1 82 ? -3.855 -8.117 -6.455 1.00 98.81 82 CYS A CA 1
ATOM 605 C C . CYS A 1 82 ? -3.145 -6.824 -6.887 1.00 98.81 82 CYS A C 1
ATOM 607 O O . CYS A 1 82 ? -3.766 -5.959 -7.501 1.00 98.81 82 CYS A O 1
ATOM 609 N N . ILE A 1 83 ? -1.846 -6.682 -6.590 1.00 98.81 83 ILE A N 1
ATOM 610 C CA . ILE A 1 83 ? -1.034 -5.548 -7.057 1.00 98.81 83 ILE A CA 1
ATOM 611 C C . ILE A 1 83 ? -0.953 -5.524 -8.580 1.00 98.81 83 ILE A C 1
ATOM 613 O O . ILE A 1 83 ? -1.219 -4.483 -9.185 1.00 98.81 83 ILE A O 1
ATOM 617 N N . LYS A 1 84 ? -0.608 -6.661 -9.191 1.00 98.75 84 LYS A N 1
ATOM 618 C CA . LYS A 1 84 ? -0.537 -6.807 -10.646 1.00 98.75 84 LYS A CA 1
ATOM 619 C C . LYS A 1 84 ? -1.862 -6.409 -11.295 1.00 98.75 84 LYS A C 1
ATOM 621 O O . LYS A 1 84 ? -1.883 -5.518 -12.144 1.00 98.75 84 LYS A O 1
ATOM 626 N N . ASP A 1 85 ? -2.963 -6.980 -10.816 1.00 98.62 85 ASP A N 1
ATOM 627 C CA . ASP A 1 85 ? -4.306 -6.714 -11.321 1.00 98.62 85 ASP A CA 1
ATOM 628 C C . ASP A 1 85 ? -4.681 -5.239 -11.168 1.00 98.62 85 ASP A C 1
ATOM 630 O O . ASP A 1 85 ? -5.233 -4.642 -12.093 1.00 98.62 85 ASP A O 1
ATOM 634 N N . ALA A 1 86 ? -4.362 -4.608 -10.033 1.00 98.81 86 ALA A N 1
ATOM 635 C CA . ALA A 1 86 ? -4.627 -3.188 -9.818 1.00 98.81 86 ALA A CA 1
ATOM 636 C C . ALA A 1 86 ? -3.897 -2.301 -10.836 1.00 98.81 86 ALA A C 1
ATOM 638 O O . ALA A 1 86 ? -4.498 -1.362 -11.364 1.00 98.81 86 ALA A O 1
ATOM 639 N N . ILE A 1 87 ? -2.624 -2.595 -11.117 1.00 98.81 87 ILE A N 1
ATOM 640 C CA . ILE A 1 87 ? -1.786 -1.837 -12.055 1.00 98.81 87 ILE A CA 1
ATOM 641 C C . ILE A 1 87 ? -2.277 -2.040 -13.492 1.00 98.81 87 ILE A C 1
ATOM 643 O O . ILE A 1 87 ? -2.608 -1.067 -14.176 1.00 98.81 87 ILE A O 1
ATOM 647 N N . GLU A 1 88 ? -2.385 -3.294 -13.932 1.00 98.62 88 GLU A N 1
ATOM 648 C CA . GLU A 1 88 ? -2.701 -3.645 -15.321 1.00 98.62 88 GLU A CA 1
ATOM 649 C C . GLU A 1 88 ? -4.139 -3.260 -15.684 1.00 98.62 88 GLU A C 1
ATOM 651 O O . GLU A 1 88 ? -4.384 -2.647 -16.725 1.00 98.62 88 GLU A O 1
ATOM 656 N N . SER A 1 89 ? -5.102 -3.486 -14.783 1.00 98.44 89 SER A N 1
ATOM 657 C CA . SER A 1 89 ? -6.493 -3.054 -14.995 1.00 98.44 89 SER A CA 1
ATOM 658 C C . SER A 1 89 ? -6.697 -1.537 -14.889 1.00 98.44 89 SER A C 1
ATOM 660 O O . SER A 1 89 ? -7.803 -1.054 -15.147 1.00 98.44 89 SER A O 1
ATOM 662 N N . SER A 1 90 ? -5.669 -0.783 -14.486 1.00 98.31 90 SER A N 1
ATOM 663 C CA . SER A 1 90 ? -5.644 0.686 -14.540 1.00 98.31 90 SER A CA 1
ATOM 664 C C . SER A 1 90 ? -4.938 1.215 -15.797 1.00 98.31 90 SER A C 1
ATOM 666 O O . SER A 1 90 ? -4.814 2.425 -15.959 1.00 98.31 90 SER A O 1
ATOM 668 N N . GLY A 1 91 ? -4.512 0.328 -16.706 1.00 98.31 91 GLY A N 1
ATOM 669 C CA . GLY A 1 91 ? -3.874 0.687 -17.975 1.00 98.31 91 GLY A CA 1
ATOM 670 C C . GLY A 1 91 ? -2.379 0.992 -17.866 1.00 98.31 91 GLY A C 1
ATOM 671 O O . GLY A 1 91 ? -1.820 1.607 -18.773 1.00 98.31 91 GLY A O 1
ATOM 672 N N . PHE A 1 92 ? -1.735 0.588 -16.770 1.00 98.62 92 PHE A N 1
ATOM 673 C CA . PHE A 1 92 ? -0.303 0.771 -16.550 1.00 98.62 92 PHE A CA 1
ATOM 674 C C . PHE A 1 92 ? 0.461 -0.548 -16.676 1.00 98.62 92 PHE A C 1
ATOM 676 O O . PHE A 1 92 ? -0.118 -1.631 -16.635 1.00 98.62 92 PHE A O 1
ATOM 683 N N . THR A 1 93 ? 1.780 -0.449 -16.816 1.00 98.38 93 THR A N 1
ATOM 684 C CA . THR A 1 93 ? 2.688 -1.596 -16.887 1.00 98.38 93 THR A CA 1
ATOM 685 C C . THR A 1 93 ? 3.377 -1.835 -15.549 1.00 98.38 93 THR A C 1
ATOM 687 O O . THR A 1 93 ? 3.640 -0.898 -14.793 1.00 98.38 93 THR A O 1
ATOM 690 N N . GLN A 1 94 ? 3.705 -3.095 -15.283 1.00 98.56 94 GLN A N 1
ATOM 691 C CA . GLN A 1 94 ? 4.653 -3.498 -14.250 1.00 98.56 94 GLN A CA 1
ATOM 692 C C . GLN A 1 94 ? 5.620 -4.529 -14.828 1.00 98.56 94 GLN A C 1
ATOM 694 O O . GLN A 1 94 ? 5.263 -5.244 -15.767 1.00 98.56 94 GLN A O 1
ATOM 699 N N . LEU A 1 95 ? 6.821 -4.609 -14.261 1.00 98.62 95 LEU A N 1
ATOM 700 C CA . LEU A 1 95 ? 7.790 -5.658 -14.568 1.00 98.62 95 LEU A CA 1
ATOM 701 C C . LEU A 1 95 ? 8.083 -6.475 -13.306 1.00 98.62 95 LEU A C 1
ATOM 703 O O . LEU A 1 95 ? 8.446 -5.900 -12.283 1.00 98.62 95 LEU A O 1
ATOM 707 N N . GLY A 1 96 ? 7.962 -7.804 -13.402 1.00 97.62 96 GLY A N 1
ATOM 708 C CA . GLY A 1 96 ? 8.447 -8.765 -12.402 1.00 97.62 96 GLY A CA 1
ATOM 709 C C . GLY A 1 96 ? 7.440 -9.263 -11.351 1.00 97.62 96 GLY A C 1
ATOM 710 O O . GLY A 1 96 ? 7.791 -10.121 -10.541 1.00 97.62 96 GLY A O 1
ATOM 711 N N . ALA A 1 97 ? 6.172 -8.826 -11.362 1.00 97.12 97 ALA A N 1
ATOM 712 C CA . ALA A 1 97 ? 5.170 -9.347 -10.417 1.00 97.12 97 ALA A CA 1
ATOM 713 C C . ALA A 1 97 ? 5.016 -10.882 -10.476 1.00 97.12 97 ALA A C 1
ATOM 715 O O . ALA A 1 97 ? 4.869 -11.514 -9.430 1.00 97.12 97 ALA A O 1
ATOM 716 N N . ASP A 1 98 ? 5.105 -11.484 -11.669 1.00 96.00 98 ASP A N 1
ATOM 717 C CA . ASP A 1 98 ? 5.025 -12.945 -11.851 1.00 96.00 98 ASP A CA 1
ATOM 718 C C . ASP A 1 98 ? 6.241 -13.687 -11.267 1.00 96.00 98 ASP A C 1
ATOM 720 O O . ASP A 1 98 ? 6.118 -14.832 -10.833 1.00 96.00 98 ASP A O 1
ATOM 724 N N . ASP A 1 99 ? 7.388 -13.010 -11.170 1.00 96.12 99 ASP A N 1
ATOM 725 C CA . ASP A 1 99 ? 8.603 -13.510 -10.517 1.00 96.12 99 ASP A CA 1
ATOM 726 C C . ASP A 1 99 ? 8.606 -13.231 -9.000 1.00 96.12 99 ASP A C 1
ATOM 728 O O . ASP A 1 99 ? 9.539 -13.591 -8.280 1.00 96.12 99 ASP A O 1
ATOM 732 N N . GLY A 1 100 ? 7.557 -12.579 -8.489 1.00 93.44 100 GLY A N 1
ATOM 733 C CA . GLY A 1 100 ? 7.413 -12.211 -7.083 1.00 93.44 100 GLY A CA 1
ATOM 734 C C . GLY A 1 100 ? 8.210 -10.977 -6.656 1.00 93.44 100 GLY A C 1
ATOM 735 O O . GLY A 1 100 ? 8.242 -10.674 -5.461 1.00 93.44 100 GLY A O 1
ATOM 736 N N . TYR A 1 101 ? 8.811 -10.245 -7.598 1.00 94.25 101 TYR A N 1
ATOM 737 C CA . TYR A 1 101 ? 9.552 -9.012 -7.336 1.00 94.25 101 TYR A CA 1
ATOM 738 C C . TYR A 1 101 ? 9.284 -7.974 -8.425 1.00 94.25 101 TYR A C 1
ATOM 740 O O . TYR A 1 101 ? 9.692 -8.149 -9.567 1.00 94.25 101 TYR A O 1
ATOM 748 N N . ILE A 1 102 ? 8.635 -6.865 -8.067 1.00 98.12 102 ILE A N 1
ATOM 749 C CA . ILE A 1 102 ? 8.362 -5.787 -9.018 1.00 98.12 102 ILE A CA 1
ATOM 750 C C . ILE A 1 102 ? 9.588 -4.880 -9.142 1.00 98.12 102 ILE A C 1
ATOM 752 O O . ILE A 1 102 ? 9.958 -4.193 -8.191 1.00 98.12 102 ILE A O 1
ATOM 756 N N . SER A 1 103 ? 10.190 -4.850 -10.329 1.00 98.31 103 SER A N 1
ATOM 757 C CA . SER A 1 103 ? 11.343 -4.009 -10.652 1.00 98.31 103 SER A CA 1
ATOM 758 C C . SER A 1 103 ? 10.966 -2.687 -11.316 1.00 98.31 103 SER A C 1
ATOM 760 O O . SER A 1 103 ? 11.804 -1.801 -11.380 1.00 98.31 103 SER A O 1
ATOM 762 N N . GLU A 1 104 ? 9.744 -2.531 -11.825 1.00 98.69 104 GLU A N 1
ATOM 763 C CA . GLU A 1 104 ? 9.273 -1.288 -12.449 1.00 98.69 104 GLU A CA 1
ATOM 764 C C . GLU A 1 104 ? 7.753 -1.176 -12.345 1.00 98.69 104 GLU A C 1
ATOM 766 O O . GLU A 1 104 ? 7.051 -2.175 -12.514 1.00 98.69 104 GLU A O 1
ATOM 771 N N . ILE A 1 105 ? 7.243 0.042 -12.129 1.00 98.81 105 ILE A N 1
ATOM 772 C CA . ILE A 1 105 ? 5.824 0.360 -12.308 1.00 98.81 105 ILE A CA 1
ATOM 773 C C . ILE A 1 105 ? 5.673 1.650 -13.113 1.00 98.81 105 ILE A C 1
ATOM 775 O O . ILE A 1 105 ? 6.127 2.722 -12.705 1.00 98.81 105 ILE A O 1
ATOM 779 N N . ALA A 1 106 ? 4.963 1.557 -14.238 1.00 98.31 106 ALA A N 1
ATOM 780 C CA . ALA A 1 106 ? 4.619 2.675 -15.110 1.00 98.31 106 ALA A CA 1
ATOM 781 C C . ALA A 1 106 ? 5.826 3.563 -15.479 1.00 98.31 106 ALA A C 1
ATOM 783 O O . ALA A 1 106 ? 5.739 4.791 -15.383 1.00 98.31 106 ALA A O 1
ATOM 784 N N . GLY A 1 107 ? 6.944 2.939 -15.869 1.00 98.00 107 GLY A N 1
ATOM 785 C CA . GLY A 1 107 ? 8.174 3.626 -16.267 1.00 98.00 107 GLY A CA 1
ATOM 786 C C . GLY A 1 107 ? 9.048 4.131 -15.119 1.00 98.00 107 GLY A C 1
ATOM 787 O O . GLY A 1 107 ? 10.035 4.797 -15.397 1.00 98.00 107 GLY A O 1
ATOM 788 N N . LEU A 1 108 ? 8.695 3.857 -13.856 1.00 98.50 108 LEU A N 1
ATOM 789 C CA . LEU A 1 108 ? 9.554 4.121 -12.699 1.00 98.50 108 LEU A CA 1
ATOM 790 C C . LEU A 1 108 ? 10.177 2.805 -12.223 1.00 98.50 108 LEU A C 1
ATOM 792 O O . LEU A 1 108 ? 9.494 1.961 -11.624 1.00 98.50 108 LEU A O 1
ATOM 796 N N . ALA A 1 109 ? 11.456 2.625 -12.535 1.00 98.00 109 ALA A N 1
ATOM 797 C CA . ALA A 1 109 ? 12.215 1.417 -12.264 1.00 98.00 109 ALA A CA 1
ATOM 798 C C . ALA A 1 109 ? 12.905 1.479 -10.901 1.00 98.00 109 ALA A C 1
ATOM 800 O O . ALA A 1 109 ? 13.176 2.543 -10.350 1.00 98.00 109 ALA A O 1
ATOM 801 N N . ALA A 1 110 ? 13.212 0.310 -10.349 1.00 97.31 110 ALA A N 1
ATOM 802 C CA . ALA A 1 110 ? 14.143 0.204 -9.244 1.00 97.31 110 ALA A CA 1
ATOM 803 C C . ALA A 1 110 ? 15.480 0.838 -9.642 1.00 97.31 110 ALA A C 1
ATOM 805 O O . ALA A 1 110 ? 15.915 0.729 -10.787 1.00 97.31 110 ALA A O 1
ATOM 806 N N . PHE A 1 111 ? 16.139 1.460 -8.669 1.00 96.06 111 PHE A N 1
ATOM 807 C CA . PHE A 1 111 ? 17.399 2.182 -8.834 1.00 96.06 111 PHE A CA 1
ATOM 808 C C . PHE A 1 111 ? 17.339 3.537 -9.565 1.00 96.06 111 PHE A C 1
ATOM 810 O O . PHE A 1 111 ? 18.342 4.251 -9.524 1.00 96.06 111 PHE A O 1
ATOM 817 N N . ASP A 1 112 ? 16.195 3.967 -10.117 1.00 96.50 112 ASP A N 1
ATOM 818 C CA . ASP A 1 112 ? 16.061 5.299 -10.746 1.00 96.50 112 ASP A CA 1
ATOM 819 C C . ASP A 1 112 ? 16.310 6.447 -9.751 1.00 96.50 112 ASP A C 1
ATOM 821 O O . ASP A 1 112 ? 16.816 7.508 -10.108 1.00 96.50 112 ASP A O 1
ATOM 825 N N . GLY A 1 113 ?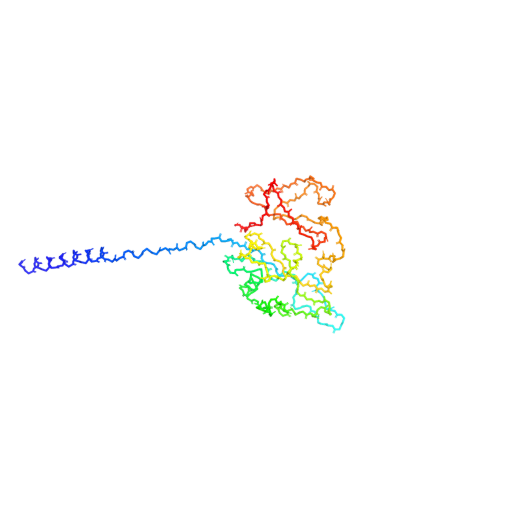 16.004 6.214 -8.472 1.00 95.62 113 GLY A N 1
ATOM 826 C CA . GLY A 1 113 ? 16.241 7.149 -7.369 1.00 95.62 113 GLY A CA 1
ATOM 827 C C . GLY A 1 113 ? 17.576 6.918 -6.652 1.00 95.62 113 GLY A C 1
ATOM 828 O O . GLY A 1 113 ? 17.758 7.395 -5.536 1.00 95.62 113 GLY A O 1
ATOM 829 N N . GLY A 1 114 ? 18.493 6.144 -7.245 1.00 95.00 114 GLY A N 1
ATOM 830 C CA . GLY A 1 114 ? 19.788 5.773 -6.667 1.00 95.00 114 GLY A CA 1
ATOM 831 C C . GLY A 1 114 ? 19.865 4.327 -6.163 1.00 95.00 114 GLY A C 1
ATOM 832 O O . GLY A 1 114 ? 18.888 3.583 -6.165 1.00 95.00 114 GLY A O 1
ATOM 833 N N . SER A 1 115 ? 21.046 3.910 -5.698 1.00 94.94 115 SER A N 1
ATOM 834 C CA . SER A 1 115 ? 21.366 2.505 -5.365 1.00 94.94 115 SER A CA 1
ATOM 835 C C . SER A 1 115 ? 20.542 1.884 -4.229 1.00 94.94 115 SER A C 1
ATOM 837 O O . SER A 1 115 ? 20.552 0.667 -4.067 1.00 94.94 115 SER A O 1
ATOM 839 N N . MET A 1 116 ? 19.853 2.710 -3.443 1.00 95.56 116 MET A N 1
ATOM 840 C CA . MET A 1 116 ? 19.011 2.308 -2.310 1.00 95.56 116 MET A CA 1
ATOM 841 C C . MET A 1 116 ? 17.513 2.433 -2.622 1.00 95.56 116 MET A C 1
ATOM 843 O O . MET A 1 116 ? 16.674 2.284 -1.729 1.00 95.56 116 MET A O 1
ATOM 847 N N . SER A 1 117 ? 17.184 2.741 -3.881 1.00 97.50 117 SER A N 1
ATOM 848 C CA . SER A 1 117 ? 15.820 2.988 -4.327 1.00 97.50 117 SER A CA 1
ATOM 849 C C . SER A 1 117 ? 15.164 1.772 -4.970 1.00 97.50 117 SER A C 1
ATOM 851 O O . SER A 1 117 ? 15.827 0.924 -5.571 1.00 97.50 117 SER A O 1
ATOM 853 N N . GLY A 1 118 ? 13.841 1.691 -4.853 1.00 98.06 118 GLY A N 1
ATOM 854 C CA . GLY A 1 118 ? 13.060 0.602 -5.422 1.00 98.06 118 GLY A CA 1
ATOM 855 C C . GLY A 1 118 ? 11.640 0.521 -4.882 1.00 98.06 118 GLY A C 1
ATOM 856 O O . GLY A 1 118 ? 11.164 1.406 -4.175 1.00 98.06 118 GLY A O 1
ATOM 857 N N . TRP A 1 119 ? 10.962 -0.568 -5.230 1.00 98.50 119 TRP A N 1
ATOM 858 C CA . TRP A 1 119 ? 9.573 -0.820 -4.867 1.00 98.50 119 TRP A CA 1
ATOM 859 C C . TRP A 1 119 ? 9.468 -1.655 -3.592 1.00 98.50 119 TRP A C 1
ATOM 861 O O . TRP A 1 119 ? 10.011 -2.757 -3.517 1.00 98.50 119 TRP A O 1
ATOM 871 N N . MET A 1 120 ? 8.725 -1.161 -2.601 1.00 97.94 120 MET A N 1
ATOM 872 C CA . MET A 1 120 ? 8.447 -1.891 -1.365 1.00 97.94 120 MET A CA 1
ATOM 873 C C . MET A 1 120 ? 6.952 -2.009 -1.089 1.00 97.94 120 MET A C 1
ATOM 875 O O . MET A 1 120 ? 6.178 -1.065 -1.251 1.00 97.94 120 MET A O 1
ATOM 879 N N . GLY A 1 121 ? 6.561 -3.195 -0.636 1.00 97.62 121 GLY A N 1
ATOM 880 C CA . GLY A 1 121 ? 5.188 -3.543 -0.317 1.00 97.62 121 GLY A CA 1
ATOM 881 C 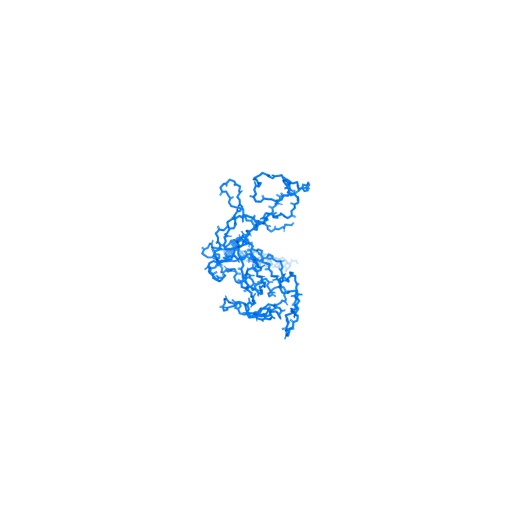C . GLY A 1 121 ? 4.882 -3.465 1.176 1.00 97.62 121 GLY A C 1
ATOM 882 O O . GLY A 1 121 ? 5.694 -3.886 1.997 1.00 97.62 121 GLY A O 1
ATOM 883 N N . THR A 1 122 ? 3.688 -2.996 1.531 1.00 98.25 122 THR A N 1
ATOM 884 C CA . THR A 1 122 ? 3.122 -3.156 2.879 1.00 98.25 122 THR A CA 1
ATOM 885 C C . THR A 1 122 ? 1.735 -3.781 2.817 1.00 98.25 122 THR A C 1
ATOM 887 O O . THR A 1 122 ? 1.012 -3.588 1.839 1.00 98.25 122 THR A O 1
ATOM 890 N N . LEU A 1 123 ? 1.361 -4.501 3.875 1.00 98.25 123 LEU A N 1
ATOM 891 C CA . LEU A 1 123 ? 0.020 -5.039 4.094 1.00 98.25 123 LEU A CA 1
ATOM 892 C C . LEU A 1 123 ? -0.527 -4.471 5.407 1.00 98.25 123 LEU A C 1
ATOM 894 O O . LEU A 1 123 ? -0.018 -4.800 6.473 1.00 98.25 123 LEU A O 1
ATOM 898 N N . ASN A 1 124 ? -1.564 -3.638 5.349 1.00 97.12 124 ASN A N 1
ATOM 899 C CA . ASN A 1 124 ? -2.132 -2.920 6.494 1.00 97.12 124 ASN A CA 1
ATOM 900 C C . ASN A 1 124 ? -1.074 -2.100 7.259 1.00 97.12 124 ASN A C 1
ATOM 902 O O . ASN A 1 124 ? -0.900 -2.258 8.467 1.00 97.12 124 ASN A O 1
ATOM 906 N N . ASP A 1 125 ? -0.344 -1.250 6.527 1.00 97.31 125 ASP A N 1
ATOM 907 C CA . ASP A 1 125 ? 0.742 -0.388 7.031 1.00 97.31 125 ASP A CA 1
ATOM 908 C C . ASP A 1 125 ? 1.962 -1.132 7.613 1.00 97.31 125 ASP A C 1
ATOM 910 O O . ASP A 1 125 ? 2.823 -0.538 8.254 1.00 97.31 125 ASP A O 1
ATOM 914 N N . TRP A 1 126 ? 2.066 -2.437 7.363 1.00 97.69 126 TRP A N 1
ATOM 915 C CA . TRP A 1 126 ? 3.147 -3.281 7.859 1.00 97.69 126 TRP A CA 1
ATOM 916 C C . TRP A 1 126 ? 4.051 -3.771 6.727 1.00 97.69 126 TRP A C 1
ATOM 918 O O . TRP A 1 126 ? 3.564 -4.363 5.760 1.00 97.69 126 TRP A O 1
ATOM 928 N N . PHE A 1 127 ? 5.364 -3.568 6.863 1.00 97.69 127 PHE A N 1
ATOM 929 C CA . PHE A 1 127 ? 6.369 -4.230 6.031 1.00 97.69 127 PHE A CA 1
ATOM 930 C C . PHE A 1 127 ? 6.426 -5.707 6.404 1.00 97.69 127 PHE A C 1
ATOM 932 O O . PHE A 1 127 ? 6.894 -6.084 7.478 1.00 97.69 127 PHE A O 1
ATOM 939 N N . THR A 1 128 ? 5.895 -6.535 5.512 1.00 95.44 128 THR A N 1
ATOM 940 C CA . THR A 1 128 ? 5.704 -7.963 5.732 1.00 95.44 128 THR A CA 1
ATOM 941 C C . THR A 1 128 ? 7.023 -8.696 5.982 1.00 95.44 128 THR A C 1
ATOM 943 O O . THR A 1 128 ? 8.060 -8.362 5.418 1.00 95.44 128 THR A O 1
ATOM 946 N N . ASN A 1 129 ? 6.979 -9.751 6.801 1.00 93.19 129 ASN A N 1
ATOM 947 C CA . ASN A 1 129 ? 8.159 -10.581 7.094 1.00 93.19 129 ASN A CA 1
ATOM 948 C C . ASN A 1 129 ? 8.503 -11.571 5.964 1.00 93.19 129 ASN A C 1
ATOM 950 O O . ASN A 1 129 ? 9.543 -12.223 6.004 1.00 93.19 129 ASN A O 1
ATOM 954 N N . GLU A 1 130 ? 7.612 -11.718 4.986 1.00 95.12 130 GLU A N 1
ATOM 955 C CA . GLU A 1 130 ? 7.771 -12.545 3.791 1.00 95.12 130 GLU A CA 1
ATOM 956 C C . GLU A 1 130 ? 7.437 -11.694 2.556 1.00 95.12 130 GLU A C 1
ATOM 958 O O . GLU A 1 130 ? 6.814 -10.632 2.668 1.00 95.12 130 GLU A O 1
ATOM 963 N N . GLY A 1 131 ? 7.817 -12.164 1.366 1.00 95.56 131 GLY A N 1
ATOM 964 C CA . GLY A 1 131 ? 7.390 -11.539 0.114 1.00 95.56 131 GLY A CA 1
ATOM 965 C C . GLY A 1 131 ? 5.868 -11.588 -0.061 1.00 95.56 131 GLY A C 1
ATOM 966 O O . GLY A 1 131 ? 5.199 -12.495 0.434 1.00 95.56 131 GLY A O 1
ATOM 967 N N . LEU A 1 132 ? 5.306 -10.632 -0.804 1.00 97.88 132 LEU A N 1
ATOM 968 C CA . LEU A 1 132 ? 3.852 -10.493 -0.982 1.00 97.88 132 LEU A CA 1
ATOM 969 C C . LEU A 1 132 ? 3.187 -11.656 -1.744 1.00 97.88 132 LEU A C 1
ATOM 971 O O . LEU A 1 132 ? 1.968 -11.807 -1.694 1.00 97.88 132 LEU A O 1
ATOM 975 N N . THR A 1 133 ? 3.965 -12.525 -2.391 1.00 98.06 133 THR A N 1
ATOM 976 C CA . THR A 1 133 ? 3.479 -13.798 -2.951 1.00 98.06 133 THR A CA 1
ATOM 977 C C . T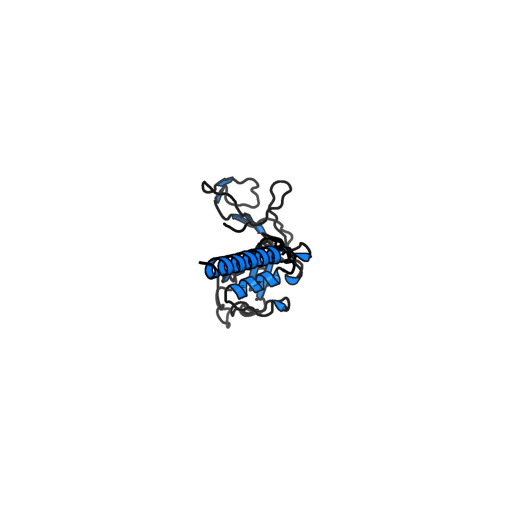HR A 1 133 ? 3.068 -14.802 -1.867 1.00 98.06 133 THR A C 1
ATOM 979 O O . THR A 1 133 ? 2.212 -15.648 -2.108 1.00 98.06 133 THR A O 1
ATOM 982 N N . ALA A 1 134 ? 3.626 -14.698 -0.653 1.00 98.25 134 ALA A N 1
ATOM 983 C CA . ALA A 1 134 ? 3.327 -15.588 0.470 1.00 98.25 134 ALA A CA 1
ATOM 984 C C . ALA A 1 134 ? 2.035 -15.220 1.223 1.00 98.25 134 ALA A C 1
ATOM 986 O O . ALA A 1 134 ? 1.585 -15.983 2.080 1.00 98.25 134 ALA A O 1
ATOM 987 N N . TYR A 1 135 ? 1.430 -14.068 0.926 1.00 98.25 135 TYR A N 1
ATOM 988 C CA . TYR A 1 135 ? 0.194 -13.599 1.552 1.00 98.25 135 TYR A CA 1
ATOM 989 C C . TYR A 1 135 ? -0.974 -13.903 0.628 1.00 98.25 135 TYR A C 1
ATOM 991 O O . TYR A 1 135 ? -1.189 -13.180 -0.343 1.00 98.25 135 TYR A O 1
ATOM 999 N N . THR A 1 136 ? -1.698 -14.990 0.897 1.00 98.62 136 THR A N 1
ATOM 1000 C CA . THR A 1 136 ? -2.737 -15.492 -0.005 1.00 98.62 136 THR A CA 1
ATOM 1001 C C . THR A 1 136 ? -4.059 -15.694 0.710 1.00 98.62 136 THR A C 1
ATOM 1003 O O . THR A 1 136 ? -4.124 -15.852 1.931 1.00 98.62 136 THR A O 1
ATOM 1006 N N . VAL A 1 137 ? -5.132 -15.719 -0.075 1.00 98.31 137 VAL A N 1
ATOM 1007 C CA . VAL A 1 137 ? -6.455 -16.113 0.413 1.00 98.31 137 VAL A CA 1
ATOM 1008 C C . VAL A 1 137 ? -6.422 -17.558 0.911 1.00 98.31 137 VAL A C 1
ATOM 1010 O O . VAL A 1 137 ? -6.912 -17.859 1.997 1.00 98.31 137 VAL A O 1
ATOM 1013 N N . ALA A 1 138 ? -5.770 -18.451 0.159 1.00 97.56 138 ALA A N 1
ATOM 1014 C CA . ALA A 1 138 ? -5.703 -19.877 0.470 1.00 97.56 138 ALA A CA 1
ATOM 1015 C C . ALA A 1 138 ? -5.054 -20.189 1.831 1.00 97.56 138 ALA A C 1
ATOM 1017 O O . ALA A 1 138 ? -5.445 -21.155 2.484 1.00 97.56 138 ALA A O 1
ATOM 1018 N N . ASN A 1 139 ? -4.077 -19.388 2.273 1.00 97.56 139 ASN A N 1
ATOM 1019 C CA . ASN A 1 139 ? -3.441 -19.556 3.582 1.00 97.56 139 ASN A CA 1
ATOM 1020 C C . ASN A 1 139 ? -3.995 -18.617 4.669 1.00 97.56 139 ASN A C 1
ATOM 1022 O O . ASN A 1 139 ? -3.482 -18.617 5.789 1.00 97.56 139 ASN A O 1
ATOM 1026 N N . GLY A 1 140 ? -5.028 -17.829 4.352 1.00 96.69 140 GLY A N 1
ATOM 1027 C CA . GLY A 1 140 ? -5.692 -16.914 5.279 1.00 96.69 140 GLY A CA 1
ATOM 1028 C C . GLY A 1 140 ? -4.863 -15.695 5.692 1.00 96.69 140 GLY A C 1
ATOM 1029 O O . GLY A 1 140 ? -5.262 -14.986 6.616 1.00 96.69 140 GLY A O 1
ATOM 1030 N N . LYS A 1 141 ? -3.712 -15.438 5.053 1.00 97.25 141 LYS A N 1
ATOM 1031 C CA . LYS A 1 141 ? -2.893 -14.243 5.322 1.00 97.25 141 LYS A CA 1
ATOM 1032 C C . LYS A 1 141 ? -3.349 -13.011 4.531 1.00 97.25 141 LYS A C 1
ATOM 1034 O O . LYS A 1 141 ? -2.873 -11.920 4.834 1.00 97.25 141 LYS A O 1
ATOM 1039 N N . LEU A 1 142 ? -4.231 -13.191 3.547 1.00 98.19 142 LEU A N 1
ATOM 1040 C CA . LEU A 1 142 ? -4.912 -12.130 2.809 1.00 98.19 142 LEU A CA 1
ATOM 1041 C C . LEU A 1 142 ? -6.427 -12.316 2.928 1.00 98.19 142 LEU A C 1
ATOM 1043 O O . LEU A 1 142 ? -6.930 -13.420 2.714 1.00 98.19 142 LEU A O 1
ATOM 1047 N N . ALA A 1 143 ? -7.151 -11.251 3.247 1.00 96.88 143 ALA A N 1
ATOM 1048 C CA . ALA A 1 143 ? -8.600 -11.280 3.393 1.00 96.88 143 ALA A CA 1
ATOM 1049 C C . ALA A 1 143 ? -9.252 -9.977 2.914 1.00 96.88 143 ALA A C 1
ATOM 1051 O O . ALA A 1 143 ? -8.597 -8.948 2.741 1.00 96.88 143 ALA A O 1
ATOM 1052 N N . SER A 1 144 ? -10.575 -10.010 2.722 1.00 97.25 144 SER A N 1
ATOM 1053 C CA . SER A 1 144 ? -11.343 -8.809 2.385 1.00 97.25 144 SER A CA 1
ATOM 1054 C C . SER A 1 144 ? -11.071 -7.674 3.369 1.00 97.25 144 SER A C 1
ATOM 1056 O O . SER A 1 144 ? -11.099 -7.857 4.589 1.00 97.25 144 SER A O 1
ATOM 1058 N N . GLY A 1 145 ? -10.906 -6.475 2.822 1.00 96.75 145 GLY A N 1
ATOM 1059 C CA . GLY A 1 145 ? -10.683 -5.260 3.587 1.00 96.75 145 GLY A CA 1
ATOM 1060 C C . GLY A 1 145 ? -9.236 -5.020 3.999 1.00 96.75 145 GLY A C 1
ATOM 1061 O O . GLY A 1 145 ? -8.989 -4.042 4.702 1.00 96.75 145 GLY A O 1
ATOM 1062 N N . ASP A 1 146 ? -8.292 -5.861 3.577 1.00 98.12 146 ASP A N 1
ATOM 1063 C CA . ASP A 1 146 ? -6.873 -5.535 3.692 1.00 98.12 146 ASP A CA 1
ATOM 1064 C C . ASP A 1 146 ? -6.496 -4.370 2.755 1.00 98.12 146 ASP A C 1
ATOM 1066 O O . ASP A 1 146 ? -7.020 -4.241 1.642 1.00 98.12 146 ASP A O 1
ATOM 1070 N N . GLU A 1 147 ? -5.570 -3.519 3.203 1.00 98.19 147 GLU A N 1
ATOM 1071 C CA . GLU A 1 147 ? -4.917 -2.493 2.383 1.00 98.19 147 GLU A CA 1
ATOM 1072 C C . GLU A 1 147 ? -3.513 -2.961 1.996 1.00 98.19 147 GLU A C 1
ATOM 1074 O O . GLU A 1 147 ? -2.690 -3.253 2.861 1.00 98.19 147 GLU A O 1
ATOM 1079 N N . ILE A 1 148 ? -3.217 -3.000 0.703 1.00 98.69 148 ILE A N 1
ATOM 1080 C CA . ILE A 1 148 ? -1.889 -3.283 0.167 1.00 98.69 148 ILE A CA 1
ATOM 1081 C C . ILE A 1 148 ? -1.341 -1.987 -0.423 1.00 98.69 148 ILE A C 1
ATOM 1083 O O . ILE A 1 148 ? -2.004 -1.356 -1.248 1.00 98.69 148 ILE A O 1
ATOM 1087 N N . ARG A 1 149 ? -0.124 -1.594 -0.042 1.00 98.62 149 ARG A N 1
ATOM 1088 C CA . ARG A 1 149 ? 0.557 -0.449 -0.664 1.00 98.62 149 ARG A CA 1
ATOM 1089 C C . ARG A 1 149 ? 1.863 -0.869 -1.304 1.00 98.62 149 ARG A C 1
ATOM 1091 O O . ARG A 1 149 ? 2.719 -1.402 -0.603 1.00 98.62 149 ARG A O 1
ATOM 1098 N N . MET A 1 150 ? 2.033 -0.555 -2.583 1.00 98.56 150 MET A N 1
ATOM 1099 C CA . MET A 1 150 ? 3.335 -0.507 -3.242 1.00 98.56 150 MET A CA 1
ATOM 1100 C C . MET A 1 150 ? 3.838 0.929 -3.231 1.00 98.56 150 MET A C 1
ATOM 1102 O O . MET A 1 150 ? 3.233 1.817 -3.827 1.00 98.56 150 MET A O 1
ATOM 1106 N N . GLN A 1 151 ? 4.938 1.149 -2.526 1.00 98.62 151 GLN A N 1
ATOM 1107 C CA . GLN A 1 151 ? 5.521 2.460 -2.287 1.00 98.62 151 GLN A CA 1
ATOM 1108 C C . GLN A 1 151 ? 6.938 2.475 -2.848 1.00 98.62 151 GLN A C 1
ATOM 1110 O O . GLN A 1 151 ? 7.705 1.532 -2.629 1.00 98.62 151 GLN A O 1
ATOM 1115 N N . TYR A 1 152 ? 7.284 3.539 -3.561 1.00 98.62 152 TYR A N 1
ATOM 1116 C CA . TYR A 1 152 ? 8.664 3.770 -3.959 1.00 98.62 152 TYR A CA 1
ATOM 1117 C C . TYR A 1 152 ? 9.473 4.269 -2.754 1.00 98.62 152 TYR A C 1
ATOM 1119 O O . TYR A 1 152 ? 8.990 5.087 -1.973 1.00 98.62 152 TYR A O 1
ATOM 1127 N N . THR A 1 153 ? 10.691 3.773 -2.593 1.00 98.12 153 THR A N 1
ATOM 1128 C CA . THR A 1 153 ? 11.667 4.212 -1.583 1.00 98.12 153 THR A CA 1
ATOM 1129 C C . THR A 1 153 ? 12.909 4.732 -2.288 1.00 98.12 153 THR A C 1
ATOM 1131 O O . THR A 1 153 ? 13.247 4.241 -3.362 1.00 98.12 153 THR A O 1
ATOM 1134 N N . VAL A 1 154 ? 13.633 5.648 -1.650 1.00 97.25 154 VAL A N 1
ATOM 1135 C CA . VAL A 1 154 ? 15.015 6.028 -1.983 1.00 97.25 154 VAL A CA 1
ATOM 1136 C C . VAL A 1 154 ? 16.020 5.675 -0.880 1.00 97.25 154 VAL A C 1
ATOM 1138 O O . VAL A 1 154 ? 17.215 5.894 -1.063 1.00 97.25 154 VAL A O 1
ATOM 1141 N N . ASP A 1 155 ? 15.564 5.096 0.237 1.00 96.81 155 ASP A N 1
ATOM 1142 C CA . ASP A 1 155 ? 16.400 4.772 1.402 1.00 96.81 155 ASP A CA 1
ATOM 1143 C C . ASP A 1 155 ? 16.013 3.438 2.078 1.00 96.81 155 ASP A C 1
ATOM 1145 O O . ASP A 1 155 ? 15.726 3.383 3.274 1.00 96.81 155 ASP A O 1
ATOM 1149 N N . TRP A 1 156 ? 15.937 2.338 1.313 1.00 95.44 156 TRP A N 1
ATOM 1150 C CA . TRP A 1 156 ? 15.597 0.992 1.830 1.00 95.44 156 TRP A CA 1
ATOM 1151 C C . TRP A 1 156 ? 14.336 0.920 2.729 1.00 95.44 156 TRP A C 1
ATOM 1153 O O . TRP A 1 156 ? 14.230 0.055 3.608 1.00 95.44 156 TRP A O 1
ATOM 1163 N N . GLY A 1 157 ? 13.382 1.832 2.528 1.00 97.12 157 GLY A N 1
ATOM 1164 C CA . GLY A 1 157 ? 12.134 1.955 3.277 1.00 97.12 157 GLY A CA 1
ATOM 1165 C C . GLY A 1 157 ? 12.220 2.778 4.563 1.00 97.12 157 GLY A C 1
ATOM 1166 O O . GLY A 1 157 ? 11.197 2.935 5.235 1.00 97.12 157 GLY A O 1
ATOM 1167 N N . ALA A 1 158 ? 13.387 3.312 4.933 1.00 97.12 158 ALA A N 1
ATOM 1168 C CA . ALA A 1 158 ? 13.518 4.197 6.093 1.00 97.12 158 ALA A CA 1
ATOM 1169 C C . ALA A 1 158 ? 12.712 5.494 5.907 1.00 97.12 158 ALA A C 1
ATOM 1171 O O . ALA A 1 158 ? 11.985 5.924 6.806 1.00 97.12 158 ALA A O 1
ATOM 1172 N N . ASP A 1 159 ? 12.741 6.043 4.695 1.00 96.94 159 ASP A N 1
ATOM 1173 C CA . ASP A 1 159 ? 11.907 7.151 4.215 1.00 96.94 159 ASP A CA 1
ATOM 1174 C C . ASP A 1 159 ? 10.397 6.839 4.212 1.00 96.94 159 ASP A C 1
ATOM 1176 O O . ASP A 1 159 ? 9.566 7.743 4.317 1.00 96.94 159 ASP A O 1
ATOM 1180 N N . LEU A 1 160 ? 10.030 5.557 4.181 1.00 97.50 160 LEU A N 1
ATOM 1181 C CA . LEU A 1 160 ? 8.654 5.066 4.296 1.00 97.50 160 LEU A CA 1
ATOM 1182 C C . LEU A 1 160 ? 8.234 4.744 5.742 1.00 97.50 160 LEU A C 1
ATOM 1184 O O . LEU A 1 160 ? 7.114 4.280 5.974 1.00 97.50 160 LEU A O 1
ATOM 1188 N N . GLY A 1 161 ? 9.092 5.018 6.729 1.00 96.56 161 GLY A N 1
ATOM 1189 C CA . GLY A 1 161 ? 8.804 4.804 8.149 1.00 96.56 161 GLY A CA 1
ATOM 1190 C C . GLY A 1 161 ? 9.160 3.409 8.658 1.00 96.56 161 GLY A C 1
ATOM 1191 O O . GLY A 1 161 ? 8.553 2.939 9.622 1.00 96.56 161 GLY A O 1
ATOM 1192 N N . ASN A 1 162 ? 10.111 2.730 8.020 1.00 96.12 162 ASN A N 1
ATOM 1193 C CA . ASN A 1 162 ? 10.655 1.482 8.530 1.00 96.12 162 ASN A CA 1
ATOM 1194 C C . ASN A 1 162 ? 11.947 1.703 9.325 1.00 96.12 162 ASN A C 1
ATOM 1196 O O . ASN A 1 162 ? 12.931 2.206 8.796 1.00 96.12 162 ASN A O 1
ATOM 1200 N N . ASP A 1 163 ? 11.982 1.241 10.571 1.00 95.88 163 ASP A N 1
ATOM 1201 C CA . ASP A 1 163 ? 13.216 1.126 11.348 1.00 95.88 163 ASP A CA 1
ATOM 1202 C C . ASP A 1 163 ? 13.484 -0.355 11.642 1.00 95.88 163 ASP A C 1
ATOM 1204 O O . ASP A 1 163 ? 12.886 -0.973 12.530 1.00 95.88 163 ASP A O 1
ATOM 1208 N N . TRP A 1 164 ? 14.410 -0.933 10.874 1.00 89.62 164 TRP A N 1
ATOM 1209 C CA . TRP A 1 164 ? 14.771 -2.350 10.935 1.00 89.62 164 TRP A CA 1
ATOM 1210 C C . TRP A 1 164 ? 15.269 -2.787 12.318 1.00 89.62 164 TRP A C 1
ATOM 1212 O O . TRP A 1 164 ? 15.024 -3.922 12.743 1.00 89.62 164 TRP A O 1
ATOM 1222 N N . SER A 1 165 ? 15.947 -1.895 13.040 1.00 94.00 165 SER A N 1
ATOM 1223 C CA . SER A 1 165 ? 16.569 -2.183 14.339 1.00 94.00 165 SER A CA 1
ATOM 1224 C C . SER A 1 165 ? 15.707 -1.754 15.525 1.00 94.00 165 SER A C 1
ATOM 1226 O O . SER A 1 165 ? 15.820 -2.324 16.611 1.00 94.00 165 SER A O 1
ATOM 1228 N N . GLY A 1 166 ? 14.809 -0.800 15.293 1.00 95.25 166 GLY A N 1
ATOM 1229 C CA . GLY A 1 166 ? 13.941 -0.222 16.297 1.00 95.25 166 GLY A CA 1
ATOM 1230 C C . GLY A 1 166 ? 12.956 -1.205 16.910 1.00 95.25 166 GLY A C 1
ATOM 1231 O O . GLY A 1 166 ? 12.579 -2.239 16.337 1.00 95.25 166 GLY A O 1
ATOM 1232 N N . THR A 1 167 ? 12.519 -0.827 18.107 1.00 96.69 167 THR A N 1
ATOM 1233 C CA . THR A 1 167 ? 11.541 -1.550 18.927 1.00 96.69 167 THR A CA 1
ATOM 1234 C C . THR A 1 167 ? 10.333 -0.692 19.301 1.00 96.69 167 THR A C 1
ATOM 1236 O O . THR A 1 167 ? 9.479 -1.150 20.055 1.00 96.69 167 THR A O 1
ATOM 1239 N N . ASP A 1 168 ? 10.241 0.537 18.783 1.00 95.81 168 ASP A N 1
ATOM 1240 C CA . ASP A 1 168 ? 9.114 1.425 19.058 1.00 95.81 168 ASP A CA 1
ATOM 1241 C C . ASP A 1 168 ? 7.852 0.942 18.328 1.00 95.81 168 ASP A C 1
ATOM 1243 O O . ASP A 1 168 ? 7.810 0.875 17.100 1.00 95.81 168 ASP A O 1
ATOM 1247 N N . THR A 1 169 ? 6.821 0.599 19.098 1.00 95.75 169 THR A N 1
ATOM 1248 C CA . THR A 1 169 ? 5.523 0.121 18.603 1.00 95.75 169 THR A CA 1
ATOM 1249 C C . THR A 1 169 ? 4.434 1.195 18.677 1.00 95.75 169 THR A C 1
ATOM 1251 O O . THR A 1 169 ? 3.245 0.875 18.645 1.00 95.75 169 THR A O 1
ATOM 1254 N N . SER A 1 170 ? 4.807 2.465 18.849 1.00 95.62 170 SER A N 1
ATOM 1255 C CA . SER A 1 170 ? 3.864 3.580 18.932 1.00 95.62 170 SER A CA 1
ATOM 1256 C C . SER A 1 170 ? 3.147 3.818 17.601 1.00 95.62 170 SER A C 1
ATOM 1258 O O . SER A 1 170 ? 3.672 3.550 16.518 1.00 95.62 170 SER A O 1
ATOM 1260 N N . LEU A 1 171 ? 1.942 4.383 17.674 1.00 96.06 171 LEU A N 1
ATOM 1261 C CA . LEU A 1 171 ? 1.233 4.889 16.501 1.00 96.06 171 LEU A CA 1
ATOM 1262 C C . LEU A 1 171 ? 1.729 6.296 16.148 1.00 96.06 171 LEU A C 1
ATOM 1264 O O . LEU A 1 171 ? 1.844 7.159 17.017 1.00 96.06 171 LEU A O 1
ATOM 1268 N N . LYS A 1 172 ? 1.978 6.530 14.860 1.00 96.12 172 LYS A N 1
ATOM 1269 C CA . LYS A 1 172 ? 2.333 7.838 14.294 1.00 96.12 172 LYS A CA 1
ATOM 1270 C C . LYS A 1 172 ? 1.107 8.667 13.944 1.00 96.12 172 LYS A C 1
ATOM 1272 O O . LYS A 1 172 ? 1.127 9.881 14.115 1.00 96.12 172 LYS A O 1
ATOM 1277 N N . ALA A 1 173 ? 0.062 8.019 13.439 1.00 96.00 173 ALA A N 1
ATOM 1278 C CA . ALA A 1 173 ? -1.173 8.678 13.042 1.00 96.00 173 ALA A CA 1
ATOM 1279 C C . ALA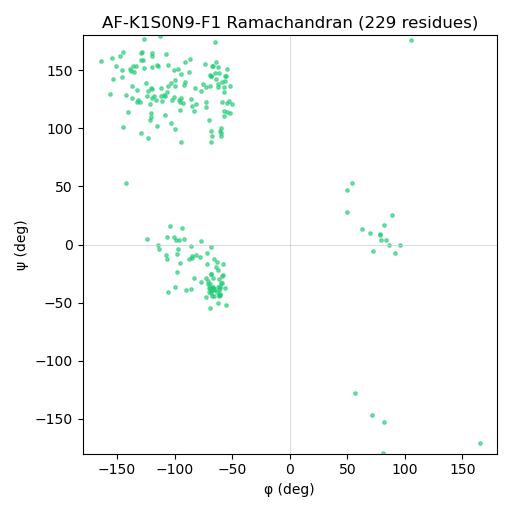 A 1 173 ? -2.358 7.712 13.095 1.00 96.00 173 ALA A C 1
ATOM 1281 O O . ALA A 1 173 ? -2.197 6.493 13.049 1.00 96.00 173 ALA A O 1
ATOM 1282 N N . ILE A 1 174 ? -3.562 8.276 13.141 1.00 94.94 174 ILE A N 1
ATOM 1283 C CA . ILE A 1 174 ? -4.811 7.577 12.844 1.00 94.94 174 ILE A CA 1
ATOM 1284 C C . ILE A 1 174 ? -5.583 8.472 11.882 1.00 94.94 174 ILE A C 1
ATOM 1286 O O . ILE A 1 174 ? -5.837 9.634 12.194 1.00 94.94 174 ILE A O 1
ATOM 1290 N N . SER A 1 175 ? -5.956 7.934 10.725 1.00 92.88 175 SER A N 1
ATOM 1291 C CA . SER A 1 175 ? -6.829 8.616 9.767 1.00 92.88 175 SER A CA 1
ATOM 1292 C C . SER A 1 175 ? -8.156 7.877 9.619 1.00 92.88 175 SER A C 1
ATOM 1294 O O . SER A 1 175 ? -8.234 6.667 9.845 1.00 92.88 175 SER A O 1
ATOM 1296 N N . SER A 1 176 ? -9.200 8.606 9.237 1.00 92.94 176 SER A N 1
ATOM 1297 C CA . SER A 1 176 ? -10.511 8.060 8.886 1.00 92.94 176 SER A CA 1
ATOM 1298 C C . SER A 1 176 ? -10.977 8.598 7.535 1.00 92.94 176 SER A C 1
ATOM 1300 O O . SER A 1 176 ? -10.499 9.634 7.078 1.00 92.94 176 SER A O 1
ATOM 1302 N N . ASP A 1 177 ? -11.909 7.897 6.884 1.00 91.50 177 ASP A N 1
ATOM 1303 C CA . ASP A 1 177 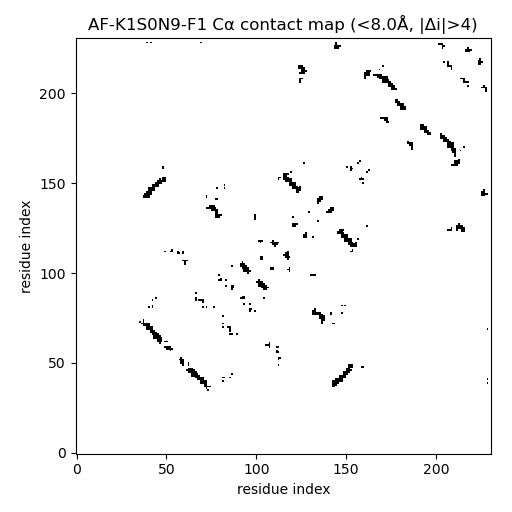? -12.534 8.388 5.639 1.00 91.50 177 ASP A CA 1
ATOM 1304 C C . ASP A 1 177 ? -13.405 9.630 5.860 1.00 91.50 177 ASP A C 1
ATOM 1306 O O . ASP A 1 177 ? -13.566 10.453 4.962 1.00 91.50 177 ASP A O 1
ATOM 1310 N N . TYR A 1 178 ? -13.966 9.765 7.063 1.00 91.06 178 TYR A N 1
ATOM 1311 C CA . TYR A 1 178 ? -14.867 10.848 7.427 1.00 91.06 178 TYR A CA 1
ATOM 1312 C C . TYR A 1 178 ? -14.567 11.363 8.829 1.00 91.06 178 TYR A C 1
ATOM 1314 O O . TYR A 1 178 ? -14.158 10.604 9.714 1.00 91.06 178 TYR A O 1
ATOM 1322 N N . GLY A 1 179 ? -14.862 12.644 9.033 1.00 91.19 179 GLY A N 1
ATOM 1323 C CA . GLY A 1 179 ? -14.777 13.300 10.329 1.00 91.19 179 GLY A CA 1
ATOM 1324 C C . GLY A 1 179 ? -13.372 13.734 10.729 1.00 91.19 179 GLY A C 1
ATOM 1325 O O . GLY A 1 179 ? -12.405 13.543 9.997 1.00 91.19 179 GLY A O 1
ATOM 1326 N N . THR A 1 180 ? -13.285 14.320 11.919 1.00 89.06 180 THR A N 1
ATOM 1327 C CA . THR A 1 180 ? -12.031 14.811 12.505 1.00 89.06 180 THR A CA 1
ATOM 1328 C C . THR A 1 180 ? -11.928 14.330 13.945 1.00 89.06 180 THR A C 1
ATOM 1330 O O . THR A 1 180 ? -12.902 14.420 14.700 1.00 89.06 180 THR A O 1
ATOM 1333 N N . LEU A 1 181 ? -10.764 13.796 14.321 1.00 94.25 181 LEU A N 1
ATOM 1334 C CA . LEU A 1 181 ? -10.482 13.405 15.701 1.00 94.25 181 LEU A CA 1
ATOM 1335 C C . LEU A 1 181 ? -10.357 14.648 16.590 1.00 94.25 181 LEU A C 1
ATOM 1337 O O . LEU A 1 181 ? -9.713 15.628 16.219 1.00 94.25 181 LEU A O 1
ATOM 1341 N N . SER A 1 182 ? -10.964 14.590 17.772 1.00 95.38 182 SER A N 1
ATOM 1342 C CA . SER A 1 182 ? -10.821 15.588 18.827 1.00 95.38 182 SER A CA 1
ATOM 1343 C C . SER A 1 182 ? -10.491 14.897 20.158 1.00 95.38 182 SER A C 1
ATOM 1345 O O . SER A 1 182 ? -11.258 14.026 20.589 1.00 95.38 182 SER A O 1
ATOM 1347 N N . PRO A 1 183 ? -9.370 15.246 20.819 1.00 96.12 183 PRO A N 1
ATOM 1348 C CA . PRO A 1 183 ? -8.323 16.172 20.355 1.00 96.12 183 PRO A CA 1
ATOM 1349 C C . PRO A 1 183 ? -7.585 15.648 19.107 1.00 96.12 183 PRO A C 1
ATOM 1351 O O . PRO A 1 183 ? -7.814 14.517 18.678 1.00 96.12 183 PRO A O 1
ATOM 1354 N N . GLU A 1 184 ? -6.692 16.459 18.529 1.00 94.12 184 GLU A N 1
ATOM 1355 C CA . GLU A 1 184 ? -5.783 15.978 17.481 1.00 94.12 184 GLU A CA 1
ATOM 1356 C C . GLU A 1 184 ? -4.983 14.757 17.961 1.00 94.12 184 GLU A C 1
ATOM 1358 O O . GLU A 1 184 ? -4.733 14.572 19.161 1.00 94.12 184 GLU A O 1
ATOM 1363 N N . PHE A 1 185 ? -4.604 13.893 17.017 1.00 95.81 185 PHE A N 1
ATOM 1364 C CA . PHE A 1 185 ? -3.906 12.656 17.340 1.00 95.81 185 PHE A CA 1
ATOM 1365 C C . PHE A 1 185 ? -2.589 12.924 18.090 1.00 95.81 185 PHE A C 1
ATOM 1367 O O . PHE A 1 185 ? -1.822 13.825 17.769 1.00 95.81 185 PHE A O 1
ATOM 1374 N N . SER A 1 186 ? -2.321 12.089 19.090 1.00 94.88 186 SER A N 1
ATOM 1375 C CA . SER A 1 186 ? -1.106 12.080 19.893 1.00 94.88 186 SER A CA 1
ATOM 1376 C C . SER A 1 186 ? -0.947 10.684 20.471 1.00 94.88 186 SER A C 1
ATOM 1378 O O . SER A 1 186 ? -1.861 10.181 21.117 1.00 94.88 186 SER A O 1
ATOM 1380 N N . ALA A 1 187 ? 0.227 10.074 20.320 1.00 91.38 187 ALA A N 1
ATOM 1381 C CA . ALA A 1 187 ? 0.481 8.713 20.801 1.00 91.38 187 ALA A CA 1
ATOM 1382 C C . ALA A 1 187 ? 0.260 8.525 22.319 1.00 91.38 187 ALA A C 1
ATOM 1384 O O . ALA A 1 187 ? 0.155 7.399 22.793 1.00 91.38 187 ALA A O 1
ATOM 1385 N N . LYS A 1 188 ? 0.199 9.620 23.092 1.00 92.75 188 LYS A N 1
ATOM 1386 C CA . LYS A 1 188 ? -0.020 9.608 24.549 1.00 92.75 188 LYS A CA 1
ATOM 1387 C C . LYS A 1 188 ? -1.480 9.834 24.954 1.00 92.75 188 LYS A C 1
ATOM 1389 O O . LYS A 1 188 ? -1.789 9.785 26.144 1.00 92.75 188 LYS A O 1
ATOM 1394 N N . THR A 1 189 ? -2.365 10.098 23.997 1.00 95.56 189 THR A N 1
ATOM 1395 C CA . THR A 1 189 ? -3.795 10.291 24.232 1.00 95.56 189 THR A CA 1
ATOM 1396 C C . THR A 1 189 ? -4.538 9.013 23.864 1.00 95.56 189 THR A C 1
ATOM 1398 O O . THR A 1 189 ? -4.400 8.495 22.764 1.00 95.56 189 THR A O 1
ATOM 1401 N N . TYR A 1 190 ? -5.348 8.506 24.793 1.00 94.56 190 TYR A N 1
ATOM 1402 C CA . TYR A 1 190 ? -6.040 7.220 24.634 1.00 94.56 190 TYR A CA 1
ATOM 1403 C C . TYR A 1 190 ? -7.543 7.354 24.380 1.00 94.56 190 TYR A C 1
ATOM 1405 O O . TYR A 1 190 ? -8.202 6.367 24.072 1.00 94.56 190 TYR A O 1
ATOM 1413 N N . ASN A 1 191 ? -8.089 8.563 24.515 1.00 95.69 191 ASN A N 1
ATOM 1414 C CA . ASN A 1 191 ? -9.510 8.832 24.336 1.00 95.69 191 ASN A CA 1
ATOM 1415 C C . ASN A 1 191 ? -9.691 9.918 23.282 1.00 95.69 191 ASN A C 1
ATOM 1417 O O . ASN A 1 191 ? -9.115 10.999 23.399 1.00 95.69 191 ASN A O 1
ATOM 1421 N N . TYR A 1 192 ? -10.524 9.623 22.289 1.00 95.25 192 TYR A N 1
ATOM 1422 C CA . TYR A 1 192 ? -10.846 10.522 21.191 1.00 95.25 192 TYR A CA 1
ATOM 1423 C C . TYR A 1 192 ? -12.341 10.524 20.928 1.00 95.25 192 TYR A C 1
ATOM 1425 O O . TYR A 1 192 ? -13.015 9.505 21.073 1.00 95.25 192 TYR A O 1
ATOM 1433 N N . THR A 1 193 ? -12.839 11.667 20.476 1.00 95.69 193 THR A N 1
ATOM 1434 C CA . THR A 1 193 ? -14.150 11.789 19.843 1.00 95.69 193 THR A CA 1
ATOM 1435 C C . THR A 1 193 ? -13.941 11.992 18.348 1.00 95.69 193 THR A C 1
ATOM 1437 O O . THR A 1 193 ? -13.151 12.845 17.955 1.00 95.69 193 THR A O 1
ATOM 1440 N N . LEU A 1 194 ? -14.642 11.226 17.510 1.00 94.62 194 LEU A N 1
ATOM 1441 C CA . LEU A 1 194 ? -14.680 11.439 16.063 1.00 94.62 194 LEU A CA 1
ATOM 1442 C C . LEU A 1 194 ? -16.057 11.986 15.685 1.00 94.62 194 LEU A C 1
ATOM 1444 O O . LEU A 1 194 ? -17.057 11.271 15.763 1.00 94.62 194 LEU A O 1
ATOM 1448 N N . THR A 1 195 ? -16.113 13.245 15.262 1.00 93.12 195 THR A N 1
ATOM 1449 C CA . THR A 1 195 ? -17.354 13.848 14.759 1.00 93.12 195 THR A CA 1
ATOM 1450 C C . THR A 1 195 ? -17.501 13.520 13.282 1.00 93.12 195 THR A C 1
ATOM 1452 O O . THR A 1 195 ? -16.658 13.936 12.491 1.00 93.12 195 THR A O 1
ATOM 1455 N N . VAL A 1 196 ? -18.567 12.814 12.896 1.00 93.75 196 VAL A N 1
ATOM 1456 C CA . VAL A 1 196 ? -18.823 12.428 11.497 1.00 93.75 196 VAL A CA 1
ATOM 1457 C C . VAL A 1 196 ? -20.079 13.090 10.927 1.00 93.75 196 VAL A C 1
ATOM 1459 O O . VAL A 1 196 ? -20.994 13.413 11.690 1.00 93.75 196 VAL A O 1
ATOM 1462 N N . PRO A 1 197 ? -20.161 13.285 9.596 1.00 92.25 197 PRO A N 1
ATOM 1463 C CA . PRO A 1 197 ? -21.360 13.810 8.954 1.00 92.25 197 PRO A CA 1
ATOM 1464 C C . PRO A 1 197 ? -22.610 12.979 9.267 1.00 92.25 197 PRO A C 1
ATOM 1466 O O . PRO A 1 197 ? -22.556 11.745 9.351 1.00 92.25 197 PRO A O 1
ATOM 1469 N N . PHE A 1 198 ? -23.759 13.648 9.393 1.00 92.81 198 PHE A N 1
ATOM 1470 C CA . PHE A 1 198 ? -25.039 12.964 9.563 1.00 92.81 198 PHE A CA 1
ATOM 1471 C C . PHE A 1 198 ? -25.285 11.999 8.395 1.00 92.81 198 PHE A C 1
ATOM 1473 O O . PHE A 1 198 ? -25.077 12.347 7.236 1.00 92.81 198 PHE A O 1
ATOM 1480 N N . GLY A 1 199 ? -25.736 10.783 8.704 1.00 91.00 199 GLY A N 1
ATOM 1481 C CA . GLY A 1 199 ? -25.994 9.749 7.701 1.00 91.00 199 GLY A CA 1
ATOM 1482 C C . GLY A 1 199 ? -24.819 8.811 7.411 1.00 91.00 199 GLY A C 1
ATOM 1483 O O . GLY A 1 199 ? -25.046 7.805 6.742 1.00 91.00 199 GLY A O 1
ATOM 1484 N N . THR A 1 200 ? -23.622 9.065 7.959 1.00 91.44 200 THR A N 1
ATOM 1485 C CA . THR A 1 200 ? -22.463 8.157 7.852 1.00 91.44 200 THR A CA 1
ATOM 1486 C C . THR A 1 200 ? -22.828 6.753 8.352 1.00 91.44 200 THR A C 1
ATOM 1488 O O . THR A 1 200 ? -23.277 6.597 9.489 1.00 91.44 200 THR A O 1
ATOM 1491 N N . LYS A 1 201 ? -22.677 5.732 7.494 1.00 90.00 201 LYS A N 1
ATOM 1492 C CA . LYS A 1 201 ? -23.049 4.330 7.792 1.00 90.00 201 LYS A CA 1
ATOM 1493 C C . LYS A 1 201 ? -21.867 3.460 8.195 1.00 90.00 201 LYS A C 1
ATOM 1495 O O . LYS A 1 201 ? -22.015 2.598 9.055 1.00 90.00 201 LYS A O 1
ATOM 1500 N N . SER A 1 202 ? -20.714 3.698 7.584 1.00 89.50 202 SER A N 1
ATOM 1501 C CA . SER A 1 202 ? -19.456 3.022 7.871 1.00 89.50 202 SER A CA 1
ATOM 1502 C C . SER A 1 202 ? -18.326 4.043 7.916 1.00 89.50 202 SER A C 1
ATOM 1504 O O . SER A 1 202 ? -18.408 5.123 7.328 1.00 89.50 202 SER A O 1
ATOM 1506 N N . ILE A 1 203 ? -17.282 3.708 8.667 1.00 90.88 203 ILE A N 1
ATOM 1507 C CA . ILE A 1 203 ? -16.057 4.494 8.782 1.00 90.88 203 ILE A CA 1
ATOM 1508 C C . ILE A 1 203 ? -14.916 3.494 8.729 1.00 90.88 203 ILE A C 1
ATOM 1510 O O . ILE A 1 203 ? -14.884 2.562 9.536 1.00 90.88 203 ILE A O 1
ATOM 1514 N N . ASN A 1 204 ? -13.970 3.704 7.822 1.00 93.69 204 ASN A N 1
ATOM 1515 C CA . ASN A 1 204 ? -12.708 2.995 7.891 1.00 93.69 204 ASN A CA 1
ATOM 1516 C C . ASN A 1 204 ? -11.701 3.804 8.694 1.00 93.69 204 ASN A C 1
ATOM 1518 O O . ASN A 1 204 ? -11.576 5.014 8.498 1.00 93.69 204 ASN A O 1
ATOM 1522 N N . PHE A 1 205 ? -10.964 3.116 9.558 1.00 93.56 205 PHE A N 1
ATOM 1523 C CA . PHE A 1 205 ? -9.807 3.662 10.250 1.00 93.56 205 PHE A CA 1
ATOM 1524 C C . PHE A 1 205 ? -8.538 3.088 9.632 1.00 93.56 205 PHE A C 1
ATOM 1526 O O . PHE A 1 205 ? -8.451 1.888 9.388 1.00 93.56 205 PHE A O 1
ATOM 1533 N N . ARG A 1 206 ? -7.549 3.949 9.410 1.00 94.38 206 ARG A N 1
ATOM 1534 C CA . ARG A 1 206 ? -6.214 3.580 8.938 1.00 94.38 206 ARG A CA 1
ATOM 1535 C C . ARG A 1 206 ? -5.189 4.097 9.942 1.00 94.38 206 ARG A C 1
ATOM 1537 O O . ARG A 1 206 ? -4.817 5.276 9.877 1.00 94.38 206 ARG A O 1
ATOM 1544 N N . PRO A 1 207 ? -4.810 3.270 10.928 1.00 95.88 207 PRO A N 1
ATOM 1545 C CA . PRO A 1 207 ? -3.687 3.574 11.799 1.00 95.88 207 PRO A CA 1
ATOM 1546 C C . PRO A 1 207 ? -2.377 3.509 11.008 1.00 95.88 207 PRO A C 1
ATOM 1548 O O . PRO A 1 207 ? -2.212 2.659 10.137 1.00 95.88 207 PRO A O 1
ATOM 1551 N N . THR A 1 208 ? -1.437 4.382 11.354 1.00 96.81 208 THR A N 1
ATOM 1552 C CA . THR A 1 208 ? -0.072 4.370 10.826 1.00 96.81 208 THR A CA 1
ATOM 1553 C C . THR A 1 208 ? 0.894 4.092 11.966 1.00 96.81 208 THR A C 1
ATOM 1555 O O . THR A 1 208 ? 0.883 4.813 12.970 1.00 96.81 208 THR A O 1
ATOM 1558 N N . ALA A 1 209 ? 1.725 3.064 11.836 1.00 97.56 209 ALA A N 1
ATOM 1559 C CA . ALA A 1 209 ? 2.792 2.778 12.782 1.00 97.56 209 ALA A CA 1
ATOM 1560 C C . ALA A 1 209 ? 3.880 3.853 12.695 1.00 97.56 209 ALA A C 1
ATOM 1562 O O . ALA A 1 209 ? 4.179 4.387 11.626 1.00 97.56 209 ALA A O 1
ATOM 1563 N N . LEU A 1 210 ? 4.501 4.167 13.832 1.00 96.62 210 LEU A N 1
ATOM 1564 C CA . LEU A 1 210 ? 5.739 4.944 13.832 1.00 96.62 210 LEU A CA 1
ATOM 1565 C C . LEU A 1 210 ? 6.884 4.158 13.198 1.00 96.62 210 LEU A C 1
ATOM 1567 O O . LEU A 1 210 ? 7.669 4.733 12.451 1.00 96.62 210 LEU A O 1
ATOM 1571 N N . ASN A 1 211 ? 6.920 2.852 13.458 1.00 97.75 211 ASN A N 1
ATOM 1572 C CA . ASN A 1 211 ? 7.807 1.910 12.804 1.00 97.75 211 ASN A CA 1
ATOM 1573 C C . ASN A 1 211 ? 6.983 0.812 12.119 1.00 97.75 211 ASN A C 1
ATOM 1575 O O . ASN A 1 211 ? 6.445 -0.081 12.781 1.00 97.75 211 ASN A O 1
ATOM 1579 N N . LYS A 1 212 ? 6.922 0.860 10.787 1.00 97.75 212 LYS A N 1
ATOM 1580 C CA . LYS A 1 212 ? 6.154 -0.070 9.946 1.00 97.75 212 LYS A CA 1
ATOM 1581 C C . LYS A 1 212 ? 6.697 -1.503 9.926 1.00 97.75 212 LYS A C 1
ATOM 1583 O O . LYS A 1 212 ? 6.064 -2.383 9.350 1.00 97.75 212 LYS A O 1
ATOM 1588 N N . LYS A 1 213 ? 7.806 -1.790 10.615 1.00 96.00 213 LYS A N 1
ATOM 1589 C CA . LYS A 1 213 ? 8.207 -3.157 10.990 1.00 96.00 213 LYS A CA 1
ATOM 1590 C C . LYS A 1 213 ? 7.141 -3.859 11.841 1.00 96.00 213 LYS A C 1
ATOM 1592 O O . LYS A 1 213 ? 7.051 -5.087 11.834 1.00 96.00 213 LYS A O 1
ATOM 1597 N N . PHE A 1 214 ? 6.337 -3.094 12.583 1.00 96.56 214 PHE A N 1
ATOM 1598 C CA . PHE A 1 214 ? 5.282 -3.610 13.449 1.00 96.56 214 PHE A CA 1
ATOM 1599 C C . PHE A 1 214 ? 3.898 -3.428 12.832 1.00 96.56 214 PHE A C 1
ATOM 1601 O O . PHE A 1 214 ? 3.569 -2.383 12.276 1.00 96.56 214 PHE A O 1
ATOM 1608 N N . LYS A 1 215 ? 3.059 -4.455 12.982 1.00 94.62 215 LYS A N 1
ATOM 1609 C CA . LYS A 1 215 ? 1.686 -4.452 12.481 1.00 94.62 215 LYS A CA 1
ATOM 1610 C C . LYS A 1 215 ? 0.765 -3.620 13.368 1.00 94.62 215 LYS A C 1
ATOM 1612 O O . LYS A 1 215 ? 0.715 -3.819 14.582 1.00 94.62 215 LYS A O 1
ATOM 1617 N N . THR A 1 216 ? -0.031 -2.757 12.745 1.00 94.38 216 THR A N 1
ATOM 1618 C CA . THR A 1 216 ? -1.138 -2.064 13.405 1.00 94.38 216 THR A CA 1
ATOM 1619 C C . THR A 1 216 ? -2.414 -2.907 13.347 1.00 94.38 216 THR A C 1
ATOM 1621 O O . THR A 1 216 ? -2.632 -3.699 12.428 1.00 94.38 216 THR A O 1
ATOM 1624 N N . VAL A 1 217 ? -3.265 -2.780 14.367 1.00 92.81 217 VAL A N 1
ATOM 1625 C CA . VAL A 1 217 ? -4.553 -3.482 14.426 1.00 92.81 217 VAL A CA 1
ATOM 1626 C C . VAL A 1 217 ? -5.595 -2.555 15.036 1.00 92.81 217 VAL A C 1
ATOM 1628 O O . VAL A 1 217 ? -5.391 -2.015 16.122 1.00 92.81 217 VAL A O 1
ATOM 1631 N N . SER A 1 218 ? -6.734 -2.401 14.367 1.00 92.75 218 SER A N 1
ATOM 1632 C CA . SER A 1 218 ? -7.907 -1.715 14.914 1.00 92.75 218 SER A CA 1
ATOM 1633 C C . SER A 1 218 ? -8.913 -2.740 15.430 1.00 92.75 218 SER A C 1
ATOM 1635 O O . SER A 1 218 ? -9.158 -3.748 14.767 1.00 92.75 218 SER A O 1
ATOM 1637 N N . LYS A 1 219 ? -9.496 -2.505 16.613 1.00 92.94 219 LYS A N 1
ATOM 1638 C CA . LYS A 1 219 ? -10.457 -3.429 17.234 1.00 92.94 219 LYS A CA 1
ATOM 1639 C C . LYS A 1 219 ? -11.650 -2.714 17.863 1.00 92.94 219 LYS A C 1
ATOM 1641 O O . LYS A 1 219 ? -11.508 -1.610 18.379 1.00 92.94 219 LYS A O 1
ATOM 1646 N N . ILE A 1 220 ? -12.799 -3.390 17.874 1.00 91.12 220 ILE A N 1
ATOM 1647 C CA . ILE A 1 220 ? -13.952 -3.078 18.732 1.00 91.12 220 ILE A CA 1
ATOM 1648 C C . ILE A 1 220 ? -14.213 -4.314 19.593 1.00 91.12 220 ILE A C 1
ATOM 1650 O O . ILE A 1 220 ? -14.633 -5.353 19.079 1.00 91.12 220 ILE A O 1
ATOM 1654 N N . GLY A 1 221 ? -13.924 -4.217 20.894 1.00 92.44 221 GLY A N 1
ATOM 1655 C CA . GLY A 1 221 ? -13.837 -5.399 21.756 1.00 92.44 221 GLY A CA 1
ATOM 1656 C C . GLY A 1 221 ? -12.809 -6.389 21.197 1.00 92.44 221 GLY A C 1
ATOM 1657 O O . GLY A 1 221 ? -11.691 -5.999 20.861 1.00 92.44 221 GLY A O 1
ATOM 1658 N N . ASP A 1 222 ? -13.214 -7.646 21.019 1.00 92.50 222 ASP A N 1
ATOM 1659 C CA . ASP A 1 222 ? -12.352 -8.700 20.461 1.00 92.50 222 ASP A CA 1
ATOM 1660 C C . ASP A 1 222 ? -12.333 -8.738 18.925 1.00 92.50 222 ASP A C 1
ATOM 1662 O O . ASP A 1 222 ? -11.515 -9.436 18.318 1.00 92.50 222 ASP A O 1
ATOM 1666 N N . LYS A 1 223 ? -13.216 -7.980 18.265 1.00 91.38 223 LYS A N 1
ATOM 1667 C CA . LYS A 1 223 ? -13.336 -7.984 16.807 1.00 91.38 223 LYS A CA 1
ATOM 1668 C C . LYS A 1 223 ? -12.275 -7.087 16.181 1.00 91.38 223 LYS A C 1
ATOM 1670 O O . LYS A 1 223 ? -12.275 -5.881 16.415 1.00 91.38 223 LYS A O 1
ATOM 1675 N N . THR A 1 224 ? -11.429 -7.664 15.330 1.00 92.00 224 THR A N 1
ATOM 1676 C CA . THR A 1 224 ? -10.533 -6.895 14.452 1.00 92.00 224 THR A CA 1
ATOM 1677 C C . THR A 1 224 ? -11.340 -6.247 13.331 1.00 92.00 224 THR A C 1
ATOM 1679 O O . THR A 1 224 ? -12.230 -6.875 12.756 1.00 92.00 224 THR A O 1
ATOM 1682 N N . LEU A 1 225 ? -11.060 -4.976 13.063 1.00 92.19 225 LEU A N 1
ATOM 1683 C CA . LEU A 1 225 ? -11.674 -4.216 11.984 1.00 92.19 225 LEU A CA 1
ATOM 1684 C C . LEU A 1 225 ? -10.826 -4.345 10.718 1.00 92.19 225 LEU A C 1
ATOM 1686 O O . LEU A 1 225 ? -9.601 -4.259 10.790 1.00 92.19 225 LEU A O 1
ATOM 1690 N N . SER A 1 226 ? -11.502 -4.478 9.583 1.00 93.06 226 SER A N 1
ATOM 1691 C CA . SER A 1 226 ? -10.915 -4.390 8.245 1.00 93.06 226 SER A CA 1
ATOM 1692 C C . SER A 1 226 ? -11.571 -3.237 7.494 1.00 93.06 226 SER A C 1
ATOM 1694 O O . SER A 1 226 ? -12.652 -2.776 7.883 1.00 93.06 226 SER A O 1
ATOM 1696 N N . LEU A 1 227 ? -10.939 -2.775 6.417 1.00 94.25 227 LEU A N 1
ATOM 1697 C CA . LEU A 1 227 ? -11.546 -1.765 5.567 1.00 94.25 227 LEU A CA 1
ATOM 1698 C C . LEU A 1 227 ? -12.806 -2.321 4.893 1.00 94.25 227 LEU A C 1
ATOM 1700 O O . LEU A 1 227 ? -12.908 -3.491 4.533 1.00 94.25 227 LEU A O 1
ATOM 1704 N N . THR A 1 228 ? -13.769 -1.442 4.679 1.00 91.50 228 THR A N 1
ATOM 1705 C CA . THR A 1 228 ? -14.956 -1.691 3.872 1.00 91.50 228 THR A CA 1
ATOM 1706 C C . THR A 1 228 ? -14.873 -0.840 2.621 1.00 91.50 228 THR A C 1
ATOM 1708 O O . THR A 1 228 ? -14.538 0.345 2.693 1.00 91.50 228 THR A O 1
ATOM 1711 N N . LYS A 1 229 ? -15.164 -1.442 1.466 1.00 89.06 229 LYS A N 1
ATOM 1712 C CA . LYS A 1 229 ? -15.246 -0.707 0.207 1.00 89.06 229 LYS A CA 1
ATOM 1713 C C . LYS A 1 229 ? -16.320 0.379 0.334 1.00 89.06 229 LYS A C 1
ATOM 1715 O O . LYS A 1 229 ? -17.460 0.027 0.644 1.00 89.06 229 LYS A O 1
ATOM 1720 N N . PRO A 1 230 ? -15.985 1.667 0.127 1.00 81.12 230 PRO A N 1
ATOM 1721 C CA . PRO A 1 230 ? -16.987 2.722 0.107 1.00 81.12 230 PRO A CA 1
ATOM 1722 C C . PRO A 1 230 ? -18.044 2.409 -0.956 1.00 81.12 230 PRO A C 1
ATOM 1724 O O . PRO A 1 230 ? -17.700 2.040 -2.082 1.00 81.12 230 PRO A O 1
ATOM 1727 N N . THR A 1 231 ? -19.312 2.502 -0.560 1.00 67.25 231 THR A N 1
ATOM 1728 C CA . THR A 1 231 ? -20.491 2.288 -1.413 1.00 67.25 231 THR A CA 1
ATOM 1729 C C . THR A 1 231 ? -20.914 3.560 -2.114 1.00 67.25 231 THR A C 1
ATOM 1731 O O . THR A 1 231 ? -20.957 4.595 -1.409 1.00 67.25 231 THR A O 1
#

Organism: NCBI:txid408170

Foldseek 3Di:
DPPVVVVVVVVVVVVVVVVVVVVPDPPPPPPPPPQPQLAWEWEWEFEAAQQAQDVVAHHFPDHGTPFTDIDGDHQFDFLLVSNCCRQVVSVWDWPCSVVLATQDTRHGGAQRLHPLKGKAKDKLQARDPDGRRPQGVNVPNDGHQIYMYIYIDNHNCVSVQADPPDDQFFWPAKDKPFFAWPPHDDSPDDDTDGDGDPPDDDMDIRIHTNHNNDHDFDDDVVDTDGHDDDD

Mean predicted aligned error: 9.33 Å

Secondary structure (DSSP, 8-state):
-HHHHHHHHHHHHHHHHHHHHTTSS--------------EEEEEEEESS--S--TTSPPPS--EEEEEEEEE--TT-BHHHHHHHHHHTTT--EESGGGT---EETTEETTTT-TT-EEEEEETTB--SS-GGG-BTTTTSS-TT-EEEEEEESSTTTTTT--SS-----EEEEEESSSEEES---TT----EEE--TT-----EEEEESSTTSPP--EETTEEP------